Protein AF-0000000084362412 (afdb_homodimer)

Organism: NCBI:txid28181

pLDDT: mean 93.02, std 10.53, range [34.19, 98.88]

Structure (mmCIF, N/CA/C/O backbone):
data_AF-0000000084362412-model_v1
#
loop_
_entity.id
_entity.type
_entity.pdbx_description
1 polymer 'PH domain-containing protein'
#
loop_
_atom_site.group_PDB
_atom_site.id
_atom_site.type_symbol
_atom_site.label_atom_id
_atom_site.label_alt_id
_atom_site.label_comp_id
_atom_site.label_asym_id
_atom_site.label_entity_id
_atom_site.label_seq_id
_atom_site.pdbx_PDB_ins_code
_atom_site.Cartn_x
_atom_site.Cartn_y
_atom_site.Cartn_z
_atom_site.occupancy
_atom_site.B_iso_or_equiv
_atom_site.auth_seq_id
_atom_site.auth_comp_id
_atom_site.auth_asym_id
_atom_site.auth_atom_id
_atom_site.pdbx_PDB_model_num
ATOM 1 N N . MET A 1 1 ? -26.656 26.594 -1.298 1 34.19 1 MET A N 1
ATOM 2 C CA . MET A 1 1 ? -25.406 27.312 -1.582 1 34.19 1 MET A CA 1
ATOM 3 C C . MET A 1 1 ? -24.219 26.609 -0.926 1 34.19 1 MET A C 1
ATOM 5 O O . MET A 1 1 ? -24.312 26.188 0.226 1 34.19 1 MET A O 1
ATOM 9 N N . VAL A 1 2 ? -23.406 25.797 -1.598 1 47.94 2 VAL A N 1
ATOM 10 C CA . VAL A 1 2 ? -22.359 25 -0.969 1 47.94 2 VAL A CA 1
ATOM 11 C C . VAL A 1 2 ? -21.625 25.844 0.07 1 47.94 2 VAL A C 1
ATOM 13 O O . VAL A 1 2 ? -21.156 26.938 -0.234 1 47.94 2 VAL A O 1
ATOM 16 N N . ASP A 1 3 ? -22.016 25.828 1.176 1 51.41 3 ASP A N 1
ATOM 17 C CA . ASP A 1 3 ? -21.453 26.656 2.25 1 51.41 3 ASP A CA 1
ATOM 18 C C . ASP A 1 3 ? -19.938 26.703 2.16 1 51.41 3 ASP A C 1
ATOM 20 O O . ASP A 1 3 ? -19.266 25.672 2.24 1 51.41 3 ASP A O 1
ATOM 24 N N . GLN A 1 4 ? -19.328 27.734 1.325 1 67.88 4 GLN A N 1
ATOM 25 C CA . GLN A 1 4 ? -18 28.109 0.85 1 67.88 4 GLN A CA 1
ATOM 26 C C . GLN A 1 4 ? -17.078 28.484 2.012 1 67.88 4 GLN A C 1
ATOM 28 O O . GLN A 1 4 ? -16.031 29.109 1.809 1 67.88 4 GLN A O 1
ATOM 33 N N . THR A 1 5 ? -17.422 28.281 3.283 1 88.88 5 THR A N 1
ATOM 34 C CA . THR A 1 5 ? -16.531 28.688 4.367 1 88.88 5 THR A CA 1
ATOM 35 C C . THR A 1 5 ? -15.781 27.484 4.918 1 88.88 5 THR A C 1
ATOM 37 O O . THR A 1 5 ? -16.312 26.375 4.961 1 88.88 5 THR A O 1
ATOM 40 N N . LYS A 1 6 ? -14.609 27.766 5.371 1 93.81 6 LYS A N 1
ATOM 41 C CA . LYS A 1 6 ? -13.812 26.734 6.008 1 93.81 6 LYS A CA 1
ATOM 42 C C . LYS A 1 6 ? -14.461 26.25 7.301 1 93.81 6 LYS A C 1
ATOM 44 O O . LYS A 1 6 ? -14.883 27.047 8.125 1 93.81 6 LYS A O 1
ATOM 49 N N . ARG A 1 7 ? -14.547 25 7.453 1 96.25 7 ARG A N 1
ATOM 50 C CA . ARG A 1 7 ? -15.109 24.406 8.656 1 96.25 7 ARG A CA 1
ATOM 51 C C . ARG A 1 7 ? -14.039 24.25 9.734 1 96.25 7 ARG A C 1
ATOM 53 O O . ARG A 1 7 ? -14.344 24.297 10.93 1 96.25 7 ARG A O 1
ATOM 60 N N . ILE A 1 8 ? -12.836 24.078 9.305 1 97.25 8 ILE A N 1
ATOM 61 C CA . ILE A 1 8 ? -11.688 23.984 10.203 1 97.25 8 ILE A CA 1
ATOM 62 C C . ILE A 1 8 ? -10.461 24.609 9.539 1 97.25 8 ILE A C 1
ATOM 64 O O . ILE A 1 8 ? -10.273 24.484 8.32 1 97.25 8 ILE A O 1
ATOM 68 N N . GLN A 1 9 ? -9.625 25.281 10.336 1 97.94 9 GLN A N 1
ATOM 69 C CA . GLN A 1 9 ? -8.438 25.922 9.797 1 97.94 9 GLN A CA 1
ATOM 70 C C . GLN A 1 9 ? -7.207 25.031 9.945 1 97.94 9 GLN A C 1
ATOM 72 O O . GLN A 1 9 ? -6.965 24.484 11.023 1 97.94 9 GLN A O 1
ATOM 77 N N . ALA A 1 10 ? -6.441 24.922 8.859 1 98.56 10 ALA A N 1
ATOM 78 C CA . ALA A 1 10 ? -5.164 24.234 8.938 1 98.56 10 ALA A CA 1
ATOM 79 C C . ALA A 1 10 ? -4.055 25.172 9.414 1 98.56 10 ALA A C 1
ATOM 81 O O . ALA A 1 10 ? -3.971 26.312 8.969 1 98.56 10 ALA A O 1
ATOM 82 N N .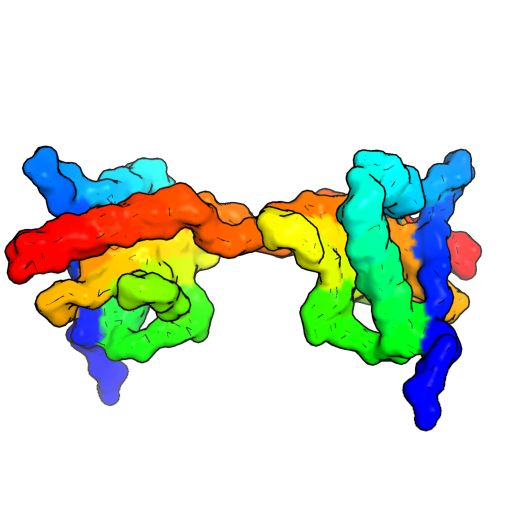 VAL A 1 11 ? -3.234 24.672 10.352 1 98.44 11 VAL A N 1
ATOM 83 C CA . VAL A 1 11 ? -2.062 25.422 10.805 1 98.44 11 VAL A CA 1
ATOM 84 C C . VAL A 1 11 ? -0.847 24.5 10.844 1 98.44 11 VAL A C 1
ATOM 86 O O . VAL A 1 11 ? -0.99 23.281 10.984 1 98.44 11 VAL A O 1
ATOM 89 N N . PHE A 1 12 ? 0.298 25.094 10.625 1 98.69 12 PHE A N 1
ATOM 90 C CA . PHE A 1 12 ? 1.523 24.312 10.68 1 98.69 12 PHE A CA 1
ATOM 91 C C . PHE A 1 12 ? 2.006 24.156 12.117 1 98.69 12 PHE A C 1
ATOM 93 O O . PHE A 1 12 ? 1.987 25.109 12.883 1 98.69 12 PHE A O 1
ATOM 100 N N . PHE A 1 13 ? 2.391 22.969 12.477 1 98.56 13 PHE A N 1
ATOM 101 C CA . PHE A 1 13 ? 3.129 22.766 13.711 1 98.56 13 PHE A CA 1
ATOM 102 C C . PHE A 1 13 ? 4.438 23.547 13.695 1 98.56 13 PHE A C 1
ATOM 104 O O . PHE A 1 13 ? 5.141 23.562 12.688 1 98.56 13 PHE A O 1
ATOM 111 N N . ARG A 1 14 ? 4.703 24.156 14.789 1 97.19 14 ARG A N 1
ATOM 112 C CA . ARG A 1 14 ? 5.961 24.859 14.969 1 97.19 14 ARG A CA 1
ATOM 113 C C . ARG A 1 14 ? 6.746 24.312 16.141 1 97.19 14 ARG A C 1
ATOM 115 O O . ARG A 1 14 ? 6.227 24.234 17.266 1 97.19 14 ARG A O 1
ATOM 122 N N . SER A 1 15 ? 7.988 23.969 15.812 1 95.25 15 SER A N 1
ATOM 123 C CA . SER A 1 15 ? 8.836 23.453 16.875 1 95.25 15 SER A CA 1
ATOM 124 C C . SER A 1 15 ? 9.32 24.578 17.797 1 95.25 15 SER A C 1
ATOM 126 O O . SER A 1 15 ? 9.055 25.766 17.531 1 95.25 15 SER A O 1
ATOM 128 N N . ASP A 1 16 ? 10.094 24.109 18.812 1 91.94 16 ASP A N 1
ATOM 129 C CA . ASP A 1 16 ? 10.625 25.078 19.75 1 91.94 16 ASP A CA 1
ATOM 130 C C . ASP A 1 16 ? 11.656 25.984 19.094 1 91.94 16 ASP A C 1
ATOM 132 O O . ASP A 1 16 ? 11.828 27.141 19.484 1 91.94 16 ASP A O 1
ATOM 136 N N . THR A 1 17 ? 12.32 25.516 18.047 1 94.12 17 THR A N 1
ATOM 137 C CA . THR A 1 17 ? 13.32 26.297 17.328 1 94.12 17 THR A CA 1
ATOM 138 C C . THR A 1 17 ? 12.664 27.172 16.266 1 94.12 17 THR A C 1
ATOM 140 O O . THR A 1 17 ? 13.344 27.938 15.57 1 94.12 17 THR A O 1
ATOM 143 N N . GLY A 1 18 ? 11.367 27.094 16.109 1 95.12 18 GLY A N 1
ATOM 144 C CA . GLY A 1 18 ? 10.633 27.891 15.148 1 95.12 18 GLY A CA 1
ATOM 145 C C . GLY A 1 18 ? 10.438 27.188 13.812 1 95.12 18 GLY A C 1
ATOM 146 O O . GLY A 1 18 ? 9.828 27.75 12.898 1 95.12 18 GLY A O 1
ATOM 147 N N . ALA A 1 19 ? 10.875 25.984 13.734 1 96.44 19 ALA A N 1
ATOM 148 C CA . ALA A 1 19 ? 10.75 25.234 12.484 1 96.44 19 ALA A CA 1
ATOM 149 C C . ALA A 1 19 ? 9.312 24.781 12.258 1 96.44 19 ALA A C 1
ATOM 151 O O . ALA A 1 19 ? 8.594 24.469 13.211 1 96.44 19 ALA A O 1
ATOM 152 N N . GLU A 1 20 ? 8.953 24.766 11.016 1 98.5 20 GLU A N 1
ATOM 153 C CA . GLU A 1 20 ? 7.66 24.234 10.602 1 98.5 20 GLU A CA 1
ATOM 154 C C . GLU A 1 20 ? 7.824 23.078 9.617 1 98.5 20 GLU A C 1
ATOM 156 O O . GLU A 1 20 ? 7.766 23.266 8.406 1 98.5 20 GLU A O 1
ATOM 161 N N . PRO A 1 21 ? 7.902 21.906 10.133 1 98.25 21 PRO A N 1
ATOM 162 C CA . PRO A 1 21 ? 8.367 20.75 9.359 1 98.25 21 PRO A CA 1
ATOM 163 C C . PRO A 1 21 ? 7.516 20.5 8.117 1 98.25 21 PRO A C 1
ATOM 165 O O . PRO A 1 21 ? 8.055 20.234 7.039 1 98.25 21 PRO A O 1
ATOM 168 N N . VAL A 1 22 ? 6.203 20.547 8.25 1 98.81 22 VAL A N 1
ATOM 169 C CA . VAL A 1 22 ? 5.355 20.25 7.105 1 98.81 22 VAL A CA 1
ATOM 170 C C . VAL A 1 22 ? 5.504 21.344 6.051 1 98.81 22 VAL A C 1
ATOM 172 O O . VAL A 1 22 ? 5.57 21.047 4.852 1 98.81 22 VAL A O 1
ATOM 175 N N . ARG A 1 23 ? 5.504 22.578 6.453 1 98.44 23 ARG A N 1
ATOM 176 C CA . ARG A 1 23 ? 5.723 23.672 5.516 1 98.44 23 ARG A CA 1
ATOM 177 C C . ARG A 1 23 ? 7.047 23.516 4.781 1 98.44 23 ARG A C 1
ATOM 179 O O . ARG A 1 23 ? 7.109 23.656 3.559 1 98.44 23 ARG A O 1
ATOM 186 N N . ASP A 1 24 ? 8.062 23.25 5.562 1 98.12 24 ASP A N 1
ATOM 187 C CA . ASP A 1 24 ? 9.391 23.078 4.988 1 98.12 24 ASP A CA 1
ATOM 188 C C . ASP A 1 24 ? 9.422 21.891 4.023 1 98.12 24 ASP A C 1
ATOM 190 O O . ASP A 1 24 ? 10.016 21.969 2.949 1 98.12 24 ASP A O 1
ATOM 194 N N . TRP A 1 25 ? 8.859 20.797 4.402 1 98.19 25 TRP A N 1
ATOM 195 C CA . TRP A 1 25 ? 8.766 19.594 3.568 1 98.19 25 TRP A CA 1
ATOM 196 C C . TRP A 1 25 ? 8.039 19.906 2.264 1 98.19 25 TRP A C 1
ATOM 198 O O . TRP A 1 25 ? 8.492 19.516 1.185 1 98.19 25 TRP A O 1
ATOM 208 N N . LEU A 1 26 ? 6.926 20.672 2.301 1 98.44 26 LEU A N 1
ATOM 209 C CA . LEU A 1 26 ? 6.152 21.031 1.116 1 98.44 26 LEU A CA 1
ATOM 210 C C . LEU A 1 26 ? 7 21.828 0.132 1 98.44 26 LEU A C 1
ATOM 212 O O . LEU A 1 26 ? 6.891 21.641 -1.082 1 98.44 26 LEU A O 1
ATOM 216 N N . LYS A 1 27 ? 7.816 22.609 0.654 1 97.75 27 LYS A N 1
ATOM 217 C CA . LYS A 1 27 ? 8.648 23.484 -0.172 1 97.75 27 LYS A CA 1
ATOM 218 C C . LYS A 1 27 ? 9.672 22.672 -0.959 1 97.75 27 LYS A C 1
ATOM 220 O O . LYS A 1 27 ? 10.242 23.172 -1.936 1 97.75 27 LYS A O 1
ATOM 225 N N . THR A 1 28 ? 10.016 21.516 -0.493 1 97.88 28 THR A N 1
ATOM 226 C CA . THR A 1 28 ? 11.008 20.688 -1.166 1 97.88 28 THR A CA 1
ATOM 227 C C . THR A 1 28 ? 10.375 19.922 -2.324 1 97.88 28 THR A C 1
ATOM 229 O O . THR A 1 28 ? 11.078 19.375 -3.172 1 97.88 28 THR A O 1
ATOM 232 N N . LEU A 1 29 ? 9.133 19.875 -2.385 1 97.5 29 LEU A N 1
ATOM 233 C CA . LEU A 1 29 ? 8.414 19.125 -3.412 1 97.5 29 LEU A CA 1
ATOM 234 C C . LEU A 1 29 ? 8.273 19.953 -4.688 1 97.5 29 LEU A C 1
ATOM 236 O O . LEU A 1 29 ? 8.398 21.172 -4.656 1 97.5 29 LEU A O 1
ATOM 240 N N . ASP A 1 30 ? 8.055 19.281 -5.797 1 97.06 30 ASP A N 1
ATOM 241 C CA . ASP A 1 30 ? 7.781 20.016 -7.027 1 97.06 30 ASP A CA 1
ATOM 242 C C . ASP A 1 30 ? 6.426 20.703 -6.965 1 97.06 30 ASP A C 1
ATOM 244 O O . ASP A 1 30 ? 5.578 20.359 -6.137 1 97.06 30 ASP A O 1
ATOM 248 N N . LYS A 1 31 ? 6.277 21.672 -7.75 1 97.44 31 LYS A N 1
ATOM 249 C CA . LYS A 1 31 ? 5.125 22.562 -7.699 1 97.44 31 LYS A CA 1
ATOM 250 C C . LYS A 1 31 ? 3.818 21.797 -7.852 1 97.44 31 LYS A C 1
ATOM 252 O O . LYS A 1 31 ? 2.828 22.094 -7.184 1 97.44 31 LYS A O 1
ATOM 257 N N . GLN A 1 32 ? 3.824 20.875 -8.719 1 97.75 32 GLN A N 1
ATOM 258 C CA . GLN A 1 32 ? 2.604 20.125 -8.984 1 97.75 32 GLN A CA 1
ATOM 259 C C . GLN A 1 32 ? 2.191 19.297 -7.766 1 97.75 32 GLN A C 1
ATOM 261 O O . GLN A 1 32 ? 1.021 19.297 -7.379 1 97.75 32 GLN A O 1
ATOM 266 N N . ASP A 1 33 ? 3.131 18.594 -7.211 1 97.56 33 ASP A N 1
ATOM 267 C CA . ASP A 1 33 ? 2.852 17.797 -6.02 1 97.56 33 ASP A CA 1
ATOM 268 C C . ASP A 1 33 ? 2.381 18.672 -4.863 1 97.56 33 ASP A C 1
ATOM 270 O O . ASP A 1 33 ? 1.414 18.344 -4.176 1 97.56 33 ASP A O 1
ATOM 274 N N . ARG A 1 34 ? 3.053 19.766 -4.734 1 98.19 34 ARG A N 1
ATOM 275 C CA . ARG A 1 34 ? 2.695 20.703 -3.68 1 98.19 34 ARG A CA 1
ATOM 276 C C . ARG A 1 34 ? 1.268 21.203 -3.859 1 98.19 34 ARG A C 1
ATOM 278 O O . ARG A 1 34 ? 0.51 21.297 -2.891 1 98.19 34 ARG A O 1
ATOM 285 N N . PHE A 1 35 ? 0.962 21.516 -5.039 1 98.12 35 PHE A N 1
ATOM 286 C CA . PHE A 1 35 ? -0.375 22.016 -5.359 1 98.12 35 PHE A CA 1
ATOM 287 C C . PHE A 1 35 ? -1.428 20.953 -5.023 1 98.12 35 PHE A C 1
ATOM 289 O O . PHE A 1 35 ? -2.449 21.266 -4.41 1 98.12 35 PHE A O 1
ATOM 296 N N . ARG A 1 36 ? -1.216 19.734 -5.406 1 98.19 36 ARG A N 1
ATOM 297 C CA . ARG A 1 36 ? -2.176 18.656 -5.164 1 98.19 36 ARG A CA 1
ATOM 298 C C . ARG A 1 36 ? -2.367 18.422 -3.668 1 98.19 36 ARG A C 1
ATOM 300 O O . ARG A 1 36 ? -3.498 18.281 -3.197 1 98.19 36 ARG A O 1
ATOM 307 N N . ILE A 1 37 ? -1.301 18.375 -2.934 1 98.62 37 ILE A N 1
ATOM 308 C CA . ILE A 1 37 ? -1.369 18.188 -1.49 1 98.62 37 ILE A CA 1
ATOM 309 C C . ILE A 1 37 ? -2.125 19.344 -0.845 1 98.62 37 ILE A C 1
ATOM 311 O O . ILE A 1 37 ? -2.996 19.125 0.002 1 98.62 37 ILE A O 1
ATOM 315 N N . GLY A 1 38 ? -1.796 20.594 -1.243 1 98.38 38 GLY A N 1
ATOM 316 C CA . GLY A 1 38 ? -2.514 21.75 -0.746 1 98.38 38 GLY A CA 1
ATOM 317 C C . GLY A 1 38 ? -4.004 21.703 -1.013 1 98.38 38 GLY A C 1
ATOM 318 O O . GLY A 1 38 ? -4.809 22.094 -0.169 1 98.38 38 GLY A O 1
ATOM 319 N N . THR A 1 39 ? -4.328 21.234 -2.184 1 98.31 39 THR A N 1
ATOM 320 C CA . THR A 1 39 ? -5.73 21.109 -2.562 1 98.31 39 THR A CA 1
ATOM 321 C C . THR A 1 39 ? -6.449 20.125 -1.646 1 98.31 39 THR A C 1
ATOM 323 O O . THR A 1 39 ? -7.566 20.391 -1.199 1 98.31 39 THR A O 1
ATOM 326 N N . ASP A 1 40 ? -5.84 19.031 -1.326 1 98.5 40 ASP A N 1
ATOM 327 C CA . ASP A 1 40 ? -6.473 18.016 -0.479 1 98.5 40 ASP A CA 1
ATOM 328 C C . ASP A 1 40 ? -6.582 18.5 0.964 1 98.5 40 ASP A C 1
ATOM 330 O O . ASP A 1 40 ? -7.562 18.219 1.652 1 98.5 40 ASP A O 1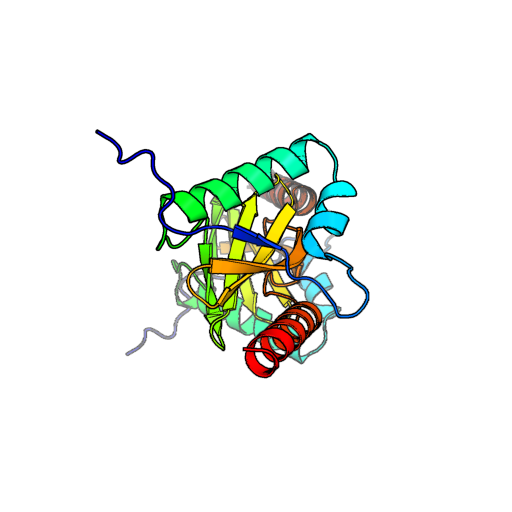
ATOM 334 N N . ILE A 1 41 ? -5.547 19.203 1.44 1 98.56 41 ILE A N 1
ATOM 335 C CA . ILE A 1 41 ? -5.637 19.812 2.762 1 98.56 41 ILE A CA 1
ATOM 336 C C . ILE A 1 41 ? -6.828 20.781 2.807 1 98.56 41 ILE A C 1
ATOM 338 O O . ILE A 1 41 ? -7.613 20.75 3.756 1 98.56 41 ILE A O 1
ATOM 342 N N . LYS A 1 42 ? -6.988 21.562 1.776 1 97.88 42 LYS A N 1
ATOM 343 C CA . LYS A 1 42 ? -8.102 22.5 1.684 1 97.88 42 LYS A CA 1
ATOM 344 C C . LYS A 1 42 ? -9.438 21.766 1.677 1 97.88 42 LYS A C 1
ATOM 346 O O . LYS A 1 42 ? -10.414 22.234 2.281 1 97.88 42 LYS A O 1
ATOM 351 N N . THR A 1 43 ? -9.5 20.719 0.938 1 97.81 43 THR A N 1
ATOM 352 C CA . THR A 1 43 ? -10.711 19.906 0.906 1 97.81 43 THR A CA 1
ATOM 353 C C . THR A 1 43 ? -11.125 19.5 2.318 1 97.81 43 THR A C 1
ATOM 355 O O . THR A 1 43 ? -12.305 19.547 2.658 1 97.81 43 THR A O 1
ATOM 358 N N . VAL A 1 44 ? -10.172 19.141 3.088 1 97.81 44 VAL A N 1
ATOM 359 C CA . VAL A 1 44 ? -10.469 18.75 4.465 1 97.81 44 VAL A CA 1
ATOM 360 C C . VAL A 1 44 ? -10.93 19.969 5.262 1 97.81 44 VAL A C 1
ATOM 362 O O . VAL A 1 44 ? -11.883 19.875 6.039 1 97.81 44 VAL A O 1
ATOM 365 N N . GLU A 1 45 ? -10.242 21.047 5.062 1 97.94 45 GLU A N 1
ATOM 366 C CA . GLU A 1 45 ? -10.633 22.266 5.77 1 97.94 45 GLU A CA 1
ATOM 367 C C . GLU A 1 45 ? -12.102 22.594 5.527 1 97.94 45 GLU A C 1
ATOM 369 O O . GLU A 1 45 ? -12.805 23 6.453 1 97.94 45 GLU A O 1
ATOM 374 N N . TYR A 1 46 ? -12.547 22.406 4.363 1 96.94 46 TYR A N 1
ATOM 375 C CA . TYR A 1 46 ? -13.883 22.844 3.977 1 96.94 46 TYR A CA 1
ATOM 376 C C . TYR A 1 46 ? -14.914 21.766 4.258 1 96.94 46 TYR A C 1
ATOM 378 O O . TYR A 1 46 ? -16.094 22.062 4.488 1 96.94 46 TYR A O 1
ATOM 386 N N . GLY A 1 47 ? -14.477 20.594 4.285 1 95.94 47 GLY A N 1
ATOM 387 C CA . GLY A 1 47 ? -15.414 19.484 4.379 1 95.94 47 GLY A CA 1
ATOM 388 C C . GLY A 1 47 ? -15.367 18.781 5.719 1 95.94 47 GLY A C 1
ATOM 389 O O . GLY A 1 47 ? -16 17.734 5.902 1 95.94 47 GLY A O 1
ATOM 390 N N . TRP A 1 48 ? -14.672 19.359 6.609 1 95.56 48 TRP A N 1
ATOM 391 C CA . TRP A 1 48 ? -14.484 18.703 7.895 1 95.56 48 TRP A CA 1
ATOM 392 C C . TRP A 1 48 ? -15.82 18.5 8.609 1 95.56 48 TRP A C 1
ATOM 394 O O . TRP A 1 48 ? -16.641 19.422 8.656 1 95.56 48 TRP A O 1
ATOM 404 N N . PRO A 1 49 ? -15.961 17.375 9.188 1 94.38 49 PRO A N 1
ATOM 405 C CA . PRO A 1 49 ? -15.188 16.141 9.086 1 94.38 49 PRO A CA 1
ATOM 406 C C . PRO A 1 49 ? -15.477 15.359 7.805 1 94.38 49 PRO A C 1
ATOM 408 O O . PRO A 1 49 ? -16.625 15.328 7.344 1 94.38 49 PRO A O 1
ATOM 411 N N . ILE A 1 50 ? -14.406 14.891 7.203 1 93.31 50 ILE A N 1
ATOM 412 C CA . ILE A 1 50 ? -14.555 14.07 6.008 1 93.31 50 ILE A CA 1
ATOM 413 C C . ILE A 1 50 ? -13.734 12.789 6.156 1 93.31 50 ILE A C 1
ATOM 415 O O . ILE A 1 50 ? -12.805 12.734 6.957 1 93.31 50 ILE A O 1
ATOM 419 N N . GLY A 1 51 ? -14.078 11.695 5.441 1 92.94 51 GLY A N 1
ATOM 420 C CA . GLY A 1 51 ? -13.422 10.398 5.527 1 92.94 51 GLY A CA 1
ATOM 421 C C . GLY A 1 51 ? -12.633 10.047 4.277 1 92.94 51 GLY A C 1
ATOM 422 O O . GLY A 1 51 ? -12.188 10.938 3.549 1 92.94 51 GLY A O 1
ATOM 423 N N . MET A 1 52 ? -12.422 8.656 4.098 1 91.62 52 MET A N 1
ATOM 424 C CA . MET A 1 52 ? -11.719 8.164 2.914 1 91.62 52 MET A CA 1
ATOM 425 C C . MET A 1 52 ? -12.438 8.594 1.638 1 91.62 52 MET A C 1
ATOM 427 O O . MET A 1 52 ? -13.664 8.727 1.621 1 91.62 52 MET A O 1
ATOM 431 N N . PRO A 1 53 ? -11.672 8.898 0.624 1 93.5 53 PRO A N 1
ATOM 432 C CA . PRO A 1 53 ? -10.258 8.594 0.418 1 93.5 53 PRO A CA 1
ATOM 433 C C . PRO A 1 53 ? -9.336 9.727 0.861 1 93.5 53 PRO A C 1
ATOM 435 O O . PRO A 1 53 ? -8.125 9.531 0.984 1 93.5 53 PRO A O 1
ATOM 438 N N . THR A 1 54 ? -9.805 10.906 1.1 1 95.88 54 THR A N 1
ATOM 439 C CA . THR A 1 54 ? -8.984 12.094 1.276 1 95.88 54 THR A CA 1
ATOM 440 C C . THR A 1 54 ? -8.438 12.164 2.701 1 95.88 54 THR A C 1
ATOM 442 O O . THR A 1 54 ? -7.332 12.664 2.922 1 95.88 54 THR A O 1
ATOM 445 N N . CYS A 1 55 ? -9.219 11.672 3.631 1 97.25 55 CYS A N 1
ATOM 446 C CA . CYS A 1 55 ? -8.852 11.789 5.039 1 97.25 55 CYS A CA 1
ATOM 447 C C . CYS A 1 55 ? -9.125 10.492 5.785 1 97.25 55 CYS A C 1
ATOM 449 O O . CYS A 1 55 ? -10.18 9.875 5.598 1 97.25 55 CYS A O 1
ATOM 451 N N . LYS A 1 56 ? -8.203 10.141 6.656 1 96 56 LYS A N 1
ATOM 452 C CA . LYS A 1 56 ? -8.352 8.906 7.414 1 96 56 LYS A CA 1
ATOM 453 C C . LYS A 1 56 ? -8.078 9.141 8.898 1 96 56 LYS A C 1
ATOM 455 O O . LYS A 1 56 ? -7.016 9.633 9.273 1 96 56 LYS A O 1
ATOM 460 N N . PRO A 1 57 ? -9.039 8.781 9.742 1 96.38 57 PRO A N 1
ATOM 461 C CA . PRO A 1 57 ? -8.742 8.781 11.172 1 96.38 57 PRO A CA 1
ATOM 462 C C . PRO A 1 57 ? -7.75 7.691 11.57 1 96.38 57 PRO A C 1
ATOM 464 O O . PRO A 1 57 ? -7.793 6.586 11.031 1 96.38 57 PRO A O 1
ATOM 467 N N . MET A 1 58 ? -6.898 8.047 12.461 1 95.62 58 MET A N 1
ATOM 468 C CA . MET A 1 58 ? -5.891 7.125 12.977 1 95.62 58 MET A CA 1
ATOM 469 C C . MET A 1 58 ? -6.004 6.98 14.492 1 95.62 58 MET A C 1
ATOM 471 O O . MET A 1 58 ? -6.938 7.508 15.102 1 95.62 58 MET A O 1
ATOM 475 N N . LYS A 1 59 ? -5.109 6.234 15.031 1 93.12 59 LYS A N 1
ATOM 476 C CA . LYS A 1 59 ? -5.102 6.047 16.484 1 93.12 59 LYS A CA 1
ATOM 477 C C . LYS A 1 59 ? -4.574 7.289 17.188 1 93.12 59 LYS A C 1
ATOM 479 O O . LYS A 1 59 ? -3.895 8.117 16.578 1 93.12 59 LYS A O 1
ATOM 484 N N . ASN A 1 60 ? -4.992 7.43 18.438 1 95.44 60 ASN A N 1
ATOM 485 C CA . ASN A 1 60 ? -4.457 8.438 19.344 1 95.44 60 ASN A CA 1
ATOM 486 C C . ASN A 1 60 ? -4.801 9.852 18.875 1 95.44 60 ASN A C 1
ATOM 488 O O . ASN A 1 60 ? -3.992 10.773 19.031 1 95.44 60 ASN A O 1
ATOM 492 N N . GLY A 1 61 ? -5.938 10 18.203 1 95.5 61 GLY A N 1
ATOM 493 C CA . GLY A 1 61 ? -6.395 11.328 17.812 1 95.5 61 GLY A CA 1
ATOM 494 C C . GLY A 1 61 ? -5.691 11.867 16.578 1 95.5 61 GLY A C 1
ATOM 495 O O . GLY A 1 61 ? -5.75 13.062 16.312 1 95.5 61 GLY A O 1
ATOM 496 N N . LEU A 1 62 ? -4.957 11.016 15.945 1 97.94 62 LEU A N 1
ATOM 497 C CA . LEU A 1 62 ? -4.277 11.406 14.711 1 97.94 62 LEU A CA 1
ATOM 498 C C . LEU A 1 62 ? -5.172 11.18 13.5 1 97.94 62 LEU A C 1
ATOM 500 O O . LEU A 1 62 ? -6.043 10.305 13.523 1 97.94 62 LEU A O 1
ATOM 504 N N . PHE A 1 63 ? -4.977 11.992 12.523 1 98.25 63 PHE A N 1
ATOM 505 C CA . PHE A 1 63 ? -5.582 11.867 11.203 1 98.25 63 PHE A CA 1
ATOM 506 C C . PHE A 1 63 ? -4.527 11.984 10.109 1 98.25 63 PHE A C 1
ATOM 508 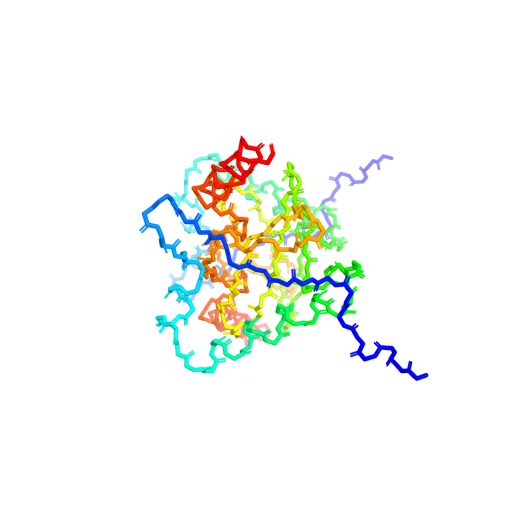O O . PHE A 1 63 ? -3.416 12.453 10.359 1 98.25 63 PHE A O 1
ATOM 515 N N . GLU A 1 64 ? -4.875 11.57 8.953 1 97.94 64 GLU A N 1
ATOM 516 C CA . GLU A 1 64 ? -3.977 11.82 7.832 1 97.94 64 GLU A CA 1
ATOM 517 C C . GLU A 1 64 ? -4.742 12.312 6.605 1 97.94 64 GLU A C 1
ATOM 519 O O . GLU A 1 64 ? -5.855 11.852 6.336 1 97.94 64 GLU A O 1
ATOM 524 N N . VAL A 1 65 ? -4.23 13.258 5.906 1 98.19 65 VAL A N 1
ATOM 525 C CA . VAL A 1 65 ? -4.633 13.602 4.551 1 98.19 65 VAL A CA 1
ATOM 526 C C . VAL A 1 65 ? -3.852 12.758 3.545 1 98.19 65 VAL A C 1
ATOM 528 O O . VAL A 1 65 ? -2.619 12.727 3.578 1 98.19 65 VAL A O 1
ATOM 531 N N . ARG A 1 66 ? -4.543 12.086 2.699 1 96.19 66 ARG A N 1
ATOM 532 C CA . ARG A 1 66 ? -3.941 11.242 1.671 1 96.19 66 ARG A CA 1
ATOM 533 C C . ARG A 1 66 ? -4.098 11.867 0.289 1 96.19 66 ARG A C 1
ATOM 535 O O . ARG A 1 66 ? -5.207 12.227 -0.117 1 96.19 66 ARG A O 1
ATOM 542 N N . THR A 1 67 ? -2.965 12.039 -0.364 1 97 67 THR A N 1
ATOM 543 C CA . THR A 1 67 ? -2.98 12.633 -1.695 1 97 67 THR A CA 1
ATOM 544 C C . THR A 1 67 ? -2.355 11.695 -2.717 1 97 67 THR A C 1
ATOM 546 O O . THR A 1 67 ? -1.191 11.305 -2.584 1 97 67 THR A O 1
ATOM 549 N N . ASN A 1 68 ? -3.156 11.375 -3.686 1 93.62 68 ASN A N 1
ATOM 550 C CA . ASN A 1 68 ? -2.654 10.555 -4.781 1 93.62 68 ASN A CA 1
ATOM 551 C C . ASN A 1 68 ? -1.783 11.359 -5.738 1 93.62 68 ASN A C 1
ATOM 553 O O . ASN A 1 68 ? -2.244 12.336 -6.328 1 93.62 68 ASN A O 1
ATOM 557 N N . LEU A 1 69 ? -0.558 10.906 -5.84 1 94.62 69 LEU A N 1
ATOM 558 C CA . LEU A 1 69 ? 0.41 11.555 -6.719 1 94.62 69 LEU A CA 1
ATOM 559 C C . LEU A 1 69 ? 0.82 10.625 -7.855 1 94.62 69 LEU A C 1
ATOM 561 O O . LEU A 1 69 ? 2.006 10.516 -8.172 1 94.62 69 LEU A O 1
ATOM 565 N N . GLY A 1 70 ? -0.178 9.867 -8.328 1 87.12 70 GLY A N 1
ATOM 566 C CA . GLY A 1 70 ? 0.106 8.875 -9.352 1 87.12 70 GLY A CA 1
ATOM 567 C C . GLY A 1 70 ? 0.56 7.543 -8.773 1 87.12 70 GLY A C 1
ATOM 568 O O . GLY A 1 70 ? -0.238 6.809 -8.188 1 87.12 70 GLY A O 1
ATOM 569 N N . ASN A 1 71 ? 1.956 7.344 -8.844 1 80.56 71 ASN A N 1
ATOM 570 C CA . ASN A 1 71 ? 2.518 6.098 -8.336 1 80.56 71 ASN A CA 1
ATOM 571 C C . ASN A 1 71 ? 2.957 6.234 -6.879 1 80.56 71 ASN A C 1
ATOM 573 O O . ASN A 1 71 ? 3.65 5.359 -6.352 1 80.56 71 ASN A O 1
ATOM 577 N N . ARG A 1 72 ? 2.574 7.434 -6.281 1 89.81 72 ARG A N 1
ATOM 578 C CA . ARG A 1 72 ? 2.902 7.734 -4.891 1 89.81 72 ARG A CA 1
ATOM 579 C C . ARG A 1 72 ? 1.697 8.312 -4.16 1 89.81 72 ARG A C 1
ATOM 581 O O . ARG A 1 72 ? 0.774 8.836 -4.785 1 89.81 72 ARG A O 1
ATOM 588 N N . ILE A 1 73 ? 1.738 8.117 -2.91 1 93.38 73 ILE A N 1
ATOM 589 C CA . ILE A 1 73 ? 0.714 8.719 -2.062 1 93.38 73 ILE A CA 1
ATOM 590 C C . ILE A 1 73 ? 1.373 9.578 -0.988 1 93.38 73 ILE A C 1
ATOM 592 O O . ILE A 1 73 ? 2.201 9.094 -0.215 1 93.38 73 ILE A O 1
ATOM 596 N N . ALA A 1 74 ? 1.106 10.805 -1.042 1 96.94 74 ALA A N 1
ATOM 597 C CA . ALA A 1 74 ? 1.56 11.695 0.025 1 96.94 74 ALA A CA 1
ATOM 598 C C . ALA A 1 74 ? 0.635 11.617 1.236 1 96.94 74 ALA A C 1
ATOM 600 O O . ALA A 1 74 ? -0.589 11.562 1.089 1 96.94 74 ALA A O 1
ATOM 601 N N . ARG A 1 75 ? 1.205 11.594 2.406 1 97.38 75 ARG A N 1
ATOM 602 C CA . ARG A 1 75 ? 0.468 11.609 3.666 1 97.38 75 ARG A CA 1
ATOM 603 C C . ARG A 1 75 ? 0.859 12.812 4.52 1 97.38 75 ARG A C 1
ATOM 605 O O . ARG A 1 75 ? 2.045 13.109 4.672 1 97.38 75 ARG A O 1
ATOM 612 N N . VAL A 1 76 ? -0.068 13.508 4.93 1 98.75 76 VAL A N 1
ATOM 613 C CA . VAL A 1 76 ? 0.152 14.555 5.922 1 98.75 76 VAL A CA 1
ATOM 614 C C . VAL A 1 76 ? -0.602 14.219 7.207 1 98.75 76 VAL A C 1
ATOM 616 O O . VAL A 1 76 ? -1.834 14.273 7.242 1 98.75 76 VAL A O 1
ATOM 619 N N . LEU A 1 77 ? 0.128 13.898 8.258 1 98.69 77 LEU A N 1
ATOM 620 C CA . LEU A 1 77 ? -0.451 13.578 9.555 1 98.69 77 LEU A CA 1
ATOM 621 C C . LEU A 1 77 ? -0.805 14.852 10.32 1 98.69 77 LEU A C 1
ATOM 623 O O . LEU A 1 77 ? -0.021 15.797 10.344 1 98.69 77 LEU A O 1
ATOM 627 N N . PHE A 1 78 ? -2.004 14.859 10.891 1 98.75 78 PHE A N 1
ATOM 628 C CA . PHE A 1 78 ? -2.422 16.031 11.648 1 98.75 78 PHE A CA 1
ATOM 629 C C . PHE A 1 78 ? -3.27 15.633 12.852 1 98.75 78 PHE A C 1
ATOM 631 O O . PHE A 1 78 ? -3.65 14.469 12.984 1 98.75 78 PHE A O 1
ATOM 638 N N . CYS A 1 79 ? -3.549 16.547 13.789 1 98.5 79 CYS A N 1
ATOM 639 C CA . CYS A 1 79 ? -4.48 16.406 14.906 1 98.5 79 CYS A CA 1
ATOM 640 C C . CYS A 1 79 ? -5.344 17.641 15.055 1 98.5 79 CYS A C 1
ATOM 642 O O . CYS A 1 79 ? -5.098 18.656 14.391 1 98.5 79 CYS A O 1
ATOM 644 N N . ILE A 1 80 ? -6.418 17.5 15.766 1 97.38 80 ILE A N 1
ATOM 645 C CA . ILE A 1 80 ? -7.234 18.656 16.109 1 97.38 80 ILE A CA 1
ATOM 646 C C . ILE A 1 80 ? -6.777 19.219 17.453 1 97.38 80 ILE A C 1
ATOM 648 O O . ILE A 1 80 ? -6.699 18.5 18.453 1 97.38 80 ILE A O 1
ATOM 652 N N . ASN A 1 81 ? -6.383 20.422 17.438 1 96.38 81 ASN A N 1
ATOM 653 C CA . ASN A 1 81 ? -5.984 21.141 18.641 1 96.38 81 ASN A CA 1
ATOM 654 C C . ASN A 1 81 ? -6.52 22.562 18.656 1 96.38 81 ASN A C 1
ATOM 656 O O . ASN A 1 81 ? -6.285 23.328 17.719 1 96.38 81 ASN A O 1
ATOM 660 N N . ASP A 1 82 ? -7.246 22.906 19.719 1 94.44 82 ASP A N 1
ATOM 661 C CA . ASP A 1 82 ? -7.809 24.234 19.906 1 94.44 82 ASP A CA 1
ATOM 662 C C . ASP A 1 82 ? -8.625 24.656 18.688 1 94.44 82 ASP A C 1
ATOM 664 O O . ASP A 1 82 ? -8.469 25.766 18.172 1 94.44 82 ASP A O 1
ATOM 668 N N . GLY A 1 83 ? -9.336 23.734 18.156 1 94.75 83 GLY A N 1
ATOM 669 C CA . GLY A 1 83 ? -10.266 24.016 17.062 1 94.75 83 GLY A CA 1
ATOM 670 C C . GLY A 1 83 ? -9.586 24.109 15.711 1 94.75 83 GLY A C 1
ATOM 671 O O . GLY A 1 83 ? -10.219 24.453 14.719 1 94.75 83 GLY A O 1
ATOM 672 N N . CYS A 1 84 ? -8.32 23.797 15.648 1 97.75 84 CYS A N 1
ATOM 673 C CA . CYS A 1 84 ? -7.562 23.844 14.398 1 97.75 84 CYS A CA 1
ATOM 674 C C . CYS A 1 84 ? -7.027 22.469 14.031 1 97.75 84 CYS A C 1
ATOM 676 O O . CYS A 1 84 ? -6.816 21.625 14.906 1 97.75 84 CYS A O 1
ATOM 678 N N . MET A 1 85 ? -6.879 22.234 12.742 1 97.88 85 MET A N 1
ATOM 679 C CA . MET A 1 85 ? -6.137 21.078 12.273 1 97.88 85 MET A CA 1
ATOM 680 C C . MET A 1 85 ? -4.648 21.375 12.172 1 97.88 85 MET A C 1
ATOM 682 O O . MET A 1 85 ? -4.219 22.109 11.289 1 97.88 85 MET A O 1
ATOM 686 N N . VAL A 1 86 ? -3.871 20.844 13.07 1 98.69 86 VAL A N 1
ATOM 687 C CA . VAL A 1 86 ? -2.439 21.109 13.133 1 98.69 86 VAL A CA 1
ATOM 688 C C . VAL A 1 86 ? -1.676 20.062 12.328 1 98.69 86 VAL A C 1
ATOM 690 O O . VAL A 1 86 ? -1.744 18.875 12.633 1 98.69 86 VAL A O 1
ATOM 693 N N . LEU A 1 87 ? -0.94 20.5 11.273 1 98.88 87 LEU A N 1
ATOM 694 C CA . LEU A 1 87 ? -0.163 19.625 10.398 1 98.88 87 LEU A CA 1
ATOM 695 C C . LEU A 1 87 ? 1.166 19.25 11.047 1 98.88 87 LEU A C 1
ATOM 697 O O . LEU A 1 87 ? 2.049 20.109 11.195 1 98.88 87 LEU A O 1
ATOM 701 N N . LEU A 1 88 ? 1.312 17.953 11.352 1 98.69 88 LEU A N 1
ATOM 702 C CA . LEU A 1 88 ? 2.387 17.516 12.234 1 98.69 88 LEU A CA 1
ATOM 703 C C . LEU A 1 88 ? 3.564 16.969 11.43 1 98.69 88 LEU A C 1
ATOM 705 O O . LEU A 1 88 ? 4.723 17.266 11.742 1 98.69 88 LEU A O 1
ATOM 709 N N . HIS A 1 89 ? 3.232 16.203 10.414 1 98.62 89 HIS A N 1
ATOM 710 C CA . HIS A 1 89 ? 4.27 15.461 9.703 1 98.62 89 HIS A CA 1
ATOM 711 C C . HIS A 1 89 ? 3.801 15.055 8.305 1 98.62 89 HIS A C 1
ATOM 713 O O . HIS A 1 89 ? 2.637 14.695 8.117 1 98.62 89 HIS A O 1
ATOM 719 N N . GLY A 1 90 ? 4.66 15.164 7.332 1 98.31 90 GLY A N 1
ATOM 720 C CA . GLY A 1 90 ? 4.352 14.766 5.969 1 98.31 90 GLY A CA 1
ATOM 721 C C . GLY A 1 90 ? 5.406 13.852 5.367 1 98.31 90 GLY A C 1
ATOM 722 O O . GLY A 1 90 ? 6.598 14.023 5.617 1 98.31 90 GLY A O 1
ATOM 723 N N . PHE A 1 91 ? 5.004 12.883 4.602 1 97.19 91 PHE A N 1
ATOM 724 C CA . PHE A 1 91 ? 5.906 11.992 3.875 1 97.19 91 PHE A CA 1
ATOM 725 C C . PHE A 1 91 ? 5.207 11.383 2.666 1 97.19 91 PHE A C 1
ATOM 727 O O . PHE A 1 91 ? 3.992 11.523 2.51 1 97.19 91 PHE A O 1
ATOM 734 N N . ILE A 1 92 ? 5.934 10.828 1.782 1 94.06 92 ILE A N 1
ATOM 735 C CA . ILE A 1 92 ? 5.391 10.18 0.593 1 94.06 92 ILE A CA 1
ATOM 736 C C . ILE A 1 92 ? 5.695 8.68 0.637 1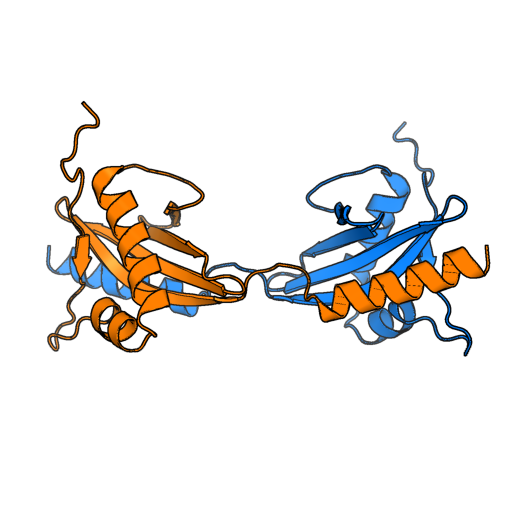 94.06 92 ILE A C 1
ATOM 738 O O . ILE A 1 92 ? 6.816 8.281 0.957 1 94.06 92 ILE A O 1
ATOM 742 N N . LYS A 1 93 ? 4.551 7.918 0.431 1 87.5 93 LYS A N 1
ATOM 743 C CA . LYS A 1 93 ? 4.672 6.469 0.323 1 87.5 93 LYS A CA 1
ATOM 744 C C . LYS A 1 93 ? 4.367 5.992 -1.095 1 87.5 93 LYS A C 1
ATOM 746 O O . LYS A 1 93 ? 3.488 6.543 -1.762 1 87.5 93 LYS A O 1
ATOM 751 N N . LYS A 1 94 ? 5.043 5.02 -1.559 1 78.44 94 LYS A N 1
ATOM 752 C CA . LYS A 1 94 ? 4.719 4.43 -2.855 1 78.44 94 LYS A CA 1
ATOM 753 C C . LYS A 1 94 ? 3.42 3.635 -2.789 1 78.44 94 LYS A C 1
ATOM 755 O O . LYS A 1 94 ? 3.096 3.051 -1.753 1 78.44 94 LYS A O 1
ATOM 760 N N . THR A 1 95 ? 2.607 3.719 -3.844 1 75.81 95 THR A N 1
ATOM 761 C CA . THR A 1 95 ? 1.35 2.982 -3.906 1 75.81 95 THR A CA 1
ATOM 762 C C . THR A 1 95 ? 1.604 1.479 -3.959 1 75.81 95 THR A C 1
ATOM 764 O O . THR A 1 95 ? 2.688 1.042 -4.352 1 75.81 95 THR A O 1
ATOM 767 N N . GLN A 1 96 ? 0.583 0.73 -3.451 1 70.56 96 GLN A N 1
ATOM 768 C CA . GLN A 1 96 ? 0.663 -0.726 -3.414 1 70.56 96 GLN A CA 1
ATOM 769 C C . GLN A 1 96 ? 0.213 -1.335 -4.738 1 70.56 96 GLN A C 1
ATOM 771 O O . GLN A 1 96 ? 0.033 -2.551 -4.84 1 70.56 96 GLN A O 1
ATOM 776 N N . LYS A 1 97 ? 0.016 -0.574 -5.719 1 79.56 97 LYS A N 1
ATOM 777 C CA . LYS A 1 97 ? -0.375 -1.16 -6.996 1 79.56 97 LYS A CA 1
ATOM 778 C C . LYS A 1 97 ? 0.674 -2.152 -7.492 1 79.56 97 LYS A C 1
ATOM 780 O O . LYS A 1 97 ? 1.863 -2.002 -7.203 1 79.56 97 LYS A O 1
ATOM 785 N N . THR A 1 98 ? 0.192 -3.225 -8.125 1 87.5 98 THR A N 1
ATOM 786 C CA . THR A 1 98 ? 1.133 -4.168 -8.719 1 87.5 98 THR A CA 1
ATOM 787 C C . THR A 1 98 ? 2.029 -3.475 -9.734 1 87.5 98 THR A C 1
ATOM 789 O O . THR A 1 98 ? 1.538 -2.797 -10.641 1 87.5 98 THR A O 1
ATOM 792 N N . PRO A 1 99 ? 3.35 -3.584 -9.469 1 87.38 99 PRO A N 1
ATOM 793 C CA . PRO A 1 99 ? 4.262 -2.957 -10.43 1 87.38 99 PRO A CA 1
ATOM 794 C C . PRO A 1 99 ? 4.004 -3.4 -11.867 1 87.38 99 PRO A C 1
ATOM 796 O O . PRO A 1 99 ? 3.764 -4.586 -12.117 1 87.38 99 PRO A O 1
ATOM 799 N N . GLN A 1 100 ? 4.047 -2.4 -12.75 1 89.38 100 GLN A N 1
ATOM 800 C CA . GLN A 1 100 ? 3.754 -2.68 -14.156 1 89.38 100 GLN A CA 1
ATOM 801 C C . GLN A 1 100 ? 4.66 -3.783 -14.695 1 89.38 100 GLN A C 1
ATOM 803 O O . GLN A 1 100 ? 4.219 -4.621 -15.484 1 89.38 100 GLN A O 1
ATOM 808 N N . ALA A 1 101 ? 5.883 -3.758 -14.328 1 93.44 101 ALA A N 1
ATOM 809 C CA . ALA A 1 101 ? 6.824 -4.773 -14.781 1 93.44 101 ALA A CA 1
ATOM 810 C C . ALA A 1 101 ? 6.363 -6.172 -14.383 1 93.44 101 ALA A C 1
ATOM 812 O O . ALA A 1 101 ? 6.492 -7.121 -15.156 1 93.44 101 ALA A O 1
ATOM 813 N N . ASP A 1 102 ? 5.855 -6.348 -13.227 1 95.19 102 ASP A N 1
ATOM 814 C CA . ASP A 1 102 ? 5.348 -7.625 -12.734 1 95.19 102 ASP A CA 1
ATOM 815 C C . ASP A 1 102 ? 4.086 -8.039 -13.492 1 95.19 102 ASP A C 1
ATOM 817 O O . ASP A 1 102 ? 3.926 -9.211 -13.844 1 95.19 102 ASP A O 1
ATOM 821 N N . LEU A 1 103 ? 3.258 -7.102 -13.742 1 95.88 103 LEU A N 1
ATOM 822 C CA . LEU A 1 103 ? 2.053 -7.371 -14.523 1 95.88 103 LEU A CA 1
ATOM 823 C C . LEU A 1 103 ? 2.404 -7.828 -15.93 1 95.88 103 LEU A C 1
ATOM 825 O O . LEU A 1 103 ? 1.832 -8.797 -16.438 1 95.88 103 LEU A O 1
ATOM 829 N N . ASP A 1 104 ? 3.314 -7.086 -16.531 1 96.31 104 ASP A N 1
ATOM 830 C CA . ASP A 1 104 ? 3.74 -7.418 -17.875 1 96.31 104 ASP A CA 1
ATOM 831 C C . ASP A 1 104 ? 4.316 -8.828 -17.938 1 96.31 104 ASP A C 1
ATOM 833 O O . ASP A 1 104 ? 4.039 -9.578 -18.891 1 96.31 104 ASP A O 1
ATOM 837 N N . LEU A 1 105 ? 5.074 -9.148 -16.984 1 96.94 105 LEU A N 1
ATOM 838 C CA . LEU A 1 105 ? 5.676 -10.477 -16.922 1 96.94 105 LEU A CA 1
ATOM 839 C C . LEU A 1 105 ? 4.605 -11.555 -16.797 1 96.94 105 LEU A C 1
ATOM 841 O O . LEU A 1 105 ? 4.668 -12.578 -17.484 1 96.94 105 LEU A O 1
ATOM 845 N N . ALA A 1 106 ? 3.668 -11.375 -15.969 1 98.12 106 ALA A N 1
ATOM 846 C CA . ALA A 1 106 ? 2.57 -12.32 -15.805 1 98.12 106 ALA A CA 1
ATOM 847 C C . ALA A 1 106 ? 1.775 -12.477 -17.094 1 98.12 106 ALA A C 1
ATOM 849 O O . ALA A 1 106 ? 1.418 -13.586 -17.484 1 98.12 106 ALA A O 1
ATOM 850 N N . LEU A 1 107 ? 1.519 -11.406 -17.734 1 97.25 107 LEU A N 1
ATOM 851 C CA . LEU A 1 107 ? 0.751 -11.422 -18.969 1 97.25 107 LEU A CA 1
ATOM 852 C C . LEU A 1 107 ? 1.512 -12.148 -20.062 1 97.25 107 LEU A C 1
ATOM 854 O O . LEU A 1 107 ? 0.915 -12.883 -20.859 1 97.25 107 LEU A O 1
ATOM 858 N N . GLU A 1 108 ? 2.787 -11.859 -20.109 1 97.12 108 GLU A N 1
ATOM 859 C CA . GLU A 1 108 ? 3.627 -12.57 -21.078 1 97.12 108 GLU A CA 1
ATOM 860 C C . GLU A 1 108 ? 3.535 -14.078 -20.875 1 97.12 108 GLU A C 1
ATOM 862 O O . GLU A 1 108 ? 3.385 -14.836 -21.844 1 97.12 108 GLU A O 1
ATOM 867 N N . ARG A 1 109 ? 3.58 -14.555 -19.719 1 97.44 109 ARG A N 1
ATOM 868 C CA . ARG A 1 109 ? 3.523 -15.977 -19.406 1 97.44 109 ARG A CA 1
ATOM 869 C C . ARG A 1 109 ? 2.129 -16.547 -19.656 1 97.44 109 ARG A C 1
ATOM 871 O O . ARG A 1 109 ? 1.984 -17.672 -20.109 1 97.44 109 ARG A O 1
ATOM 878 N N . LYS A 1 110 ? 1.198 -15.789 -19.375 1 96.94 110 LYS A N 1
ATOM 879 C CA . LYS A 1 110 ? -0.172 -16.188 -19.688 1 96.94 110 LYS A CA 1
ATOM 880 C C . LYS A 1 110 ? -0.352 -16.406 -21.188 1 96.94 110 LYS A C 1
ATOM 882 O O . LYS A 1 110 ? -0.972 -17.375 -21.609 1 96.94 110 LYS A O 1
ATOM 887 N N . ARG A 1 111 ? 0.18 -15.477 -21.953 1 95.38 111 ARG A N 1
ATOM 888 C CA . ARG A 1 111 ? 0.083 -15.57 -23.406 1 95.38 111 ARG A CA 1
ATOM 889 C C . ARG A 1 111 ? 0.752 -16.844 -23.922 1 95.38 111 ARG A C 1
ATOM 891 O O . ARG A 1 111 ? 0.266 -17.469 -24.859 1 95.38 111 ARG A O 1
ATOM 898 N N . LYS A 1 112 ? 1.821 -17.109 -23.359 1 94.06 112 LYS A N 1
ATOM 899 C CA . LYS A 1 112 ? 2.537 -18.328 -23.75 1 94.06 112 LYS A CA 1
ATOM 900 C C . LYS A 1 112 ? 1.693 -19.562 -23.5 1 94.06 112 LYS A C 1
ATOM 902 O O . LYS A 1 112 ? 1.769 -20.547 -24.25 1 94.06 112 LYS A O 1
ATOM 907 N N . LEU A 1 113 ? 0.959 -19.625 -22.469 1 92.25 113 LEU A N 1
ATOM 908 C CA . LEU A 1 113 ? 0.058 -20.734 -22.172 1 92.25 113 LEU A CA 1
ATOM 909 C C . LEU A 1 113 ? -1.038 -20.844 -23.234 1 92.25 113 LEU A C 1
ATOM 911 O O . LEU A 1 113 ? -1.384 -21.938 -23.656 1 92.25 113 LEU A O 1
ATOM 915 N N . GLU A 1 114 ? -1.654 -19.703 -23.547 1 85.94 114 GLU A N 1
ATOM 916 C CA . GLU A 1 114 ? -2.793 -19.672 -24.453 1 85.94 114 GLU A CA 1
ATOM 917 C C . GLU A 1 114 ? -2.377 -20.047 -25.875 1 85.94 114 GLU A C 1
ATOM 919 O O . GLU A 1 114 ? -3.195 -20.531 -26.656 1 85.94 114 GLU A O 1
ATOM 924 N N . LYS A 1 115 ? -1.129 -19.734 -26.234 1 81.19 115 LYS A N 1
ATOM 925 C CA . LYS A 1 115 ? -0.636 -20.125 -27.547 1 81.19 115 LYS A CA 1
ATOM 926 C C . LYS A 1 115 ? -0.431 -21.641 -27.625 1 81.19 115 LYS A C 1
ATOM 928 O O . LYS A 1 115 ? -0.507 -22.234 -28.703 1 81.19 115 LYS A O 1
ATOM 933 N N . HIS A 1 116 ? -0.033 -22.203 -26.562 1 68.88 116 HIS A N 1
ATOM 934 C CA . HIS A 1 116 ? 0.213 -23.641 -26.547 1 68.88 116 HIS A CA 1
ATOM 935 C C . HIS A 1 116 ? -1.062 -24.422 -26.234 1 68.88 116 HIS A C 1
ATOM 937 O O . HIS A 1 116 ? -1.078 -25.641 -26.297 1 68.88 116 HIS A O 1
ATOM 943 N N . SER A 1 117 ? -2.172 -23.719 -25.875 1 58.19 117 SER A N 1
ATOM 944 C CA . SER A 1 117 ? -3.42 -24.438 -25.641 1 58.19 117 SER A CA 1
ATOM 945 C C . SER A 1 117 ? -4.242 -24.547 -26.922 1 58.19 117 SER A C 1
ATOM 947 O O . SER A 1 117 ? -4.156 -23.688 -27.797 1 58.19 117 SER A O 1
ATOM 949 N N . MET B 1 1 ? -21.109 -30.562 6.004 1 34.28 1 MET B N 1
ATOM 950 C CA . MET B 1 1 ? -19.719 -31.031 6.008 1 34.28 1 MET B CA 1
ATOM 951 C C . MET B 1 1 ? -18.844 -30.156 5.141 1 34.28 1 MET B C 1
ATOM 953 O O . MET B 1 1 ? -19.25 -29.734 4.055 1 34.28 1 MET B O 1
ATOM 957 N N . VAL B 1 2 ? -18.047 -29.219 5.676 1 48.22 2 VAL B N 1
ATOM 958 C CA . VAL B 1 2 ? -17.297 -2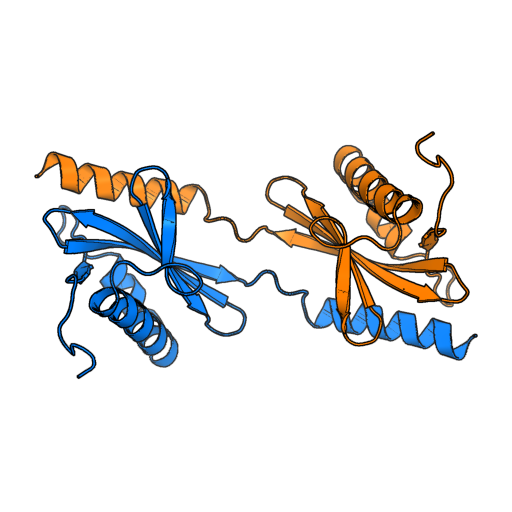8.266 4.855 1 48.22 2 VAL B CA 1
ATOM 959 C C . VAL B 1 2 ? -16.688 -28.984 3.652 1 48.22 2 VAL B C 1
ATOM 961 O O . VAL B 1 2 ? -16.016 -30 3.809 1 48.22 2 VAL B O 1
ATOM 964 N N . ASP B 1 3 ? -17.297 -29 2.641 1 52.34 3 ASP B N 1
ATOM 965 C CA . ASP B 1 3 ? -16.859 -29.719 1.438 1 52.34 3 ASP B CA 1
ATOM 966 C C . ASP B 1 3 ? -15.367 -29.547 1.206 1 52.34 3 ASP B C 1
ATOM 968 O O . ASP B 1 3 ? -14.875 -28.422 1.032 1 52.34 3 ASP B O 1
ATOM 972 N N . GLN B 1 4 ? -14.477 -30.516 1.859 1 68.25 4 GLN B N 1
ATOM 973 C CA . GLN B 1 4 ? -13.031 -30.672 2.027 1 68.25 4 GLN B CA 1
ATOM 974 C C . GLN B 1 4 ? -12.344 -30.906 0.687 1 68.25 4 GLN B C 1
ATOM 976 O O . GLN B 1 4 ? -11.211 -31.391 0.642 1 68.25 4 GLN B O 1
ATOM 981 N N . THR B 1 5 ? -13 -30.766 -0.471 1 88.88 5 THR B N 1
ATOM 982 C CA . THR B 1 5 ? -12.312 -31.031 -1.729 1 88.88 5 THR B CA 1
ATOM 983 C C . THR B 1 5 ? -11.891 -29.734 -2.408 1 88.88 5 THR B C 1
ATOM 985 O O . THR B 1 5 ? -12.594 -28.719 -2.312 1 88.88 5 THR B O 1
ATOM 988 N N . LYS B 1 6 ? -10.812 -29.859 -3.105 1 93.81 6 LYS B N 1
ATOM 989 C CA . LYS B 1 6 ? -10.336 -28.719 -3.881 1 93.81 6 LYS B CA 1
ATOM 990 C C . LYS B 1 6 ? -11.305 -28.359 -5 1 93.81 6 LYS B C 1
ATOM 992 O O . LYS B 1 6 ? -11.766 -29.25 -5.73 1 93.81 6 LYS B O 1
ATOM 997 N N . ARG B 1 7 ? -11.625 -27.141 -5.129 1 96.19 7 ARG B N 1
ATOM 998 C CA . ARG B 1 7 ? -12.516 -26.656 -6.184 1 96.19 7 ARG B CA 1
ATOM 999 C C . ARG B 1 7 ? -11.734 -26.359 -7.461 1 96.19 7 ARG B C 1
ATOM 1001 O O . ARG B 1 7 ? -12.273 -26.484 -8.562 1 96.19 7 ARG B O 1
ATOM 1008 N N . ILE B 1 8 ? -10.516 -26 -7.301 1 97.31 8 ILE B N 1
ATOM 1009 C CA . ILE B 1 8 ? -9.609 -25.75 -8.414 1 97.31 8 ILE B CA 1
ATOM 1010 C C . ILE B 1 8 ? -8.188 -26.156 -8.023 1 97.31 8 ILE B C 1
ATOM 1012 O O . ILE B 1 8 ? -7.777 -25.984 -6.875 1 97.31 8 ILE B O 1
ATOM 1016 N N . GLN B 1 9 ? -7.445 -26.688 -8.984 1 97.94 9 GLN B N 1
ATOM 1017 C CA . GLN B 1 9 ? -6.078 -27.125 -8.711 1 97.94 9 GLN B CA 1
ATOM 1018 C C . GLN B 1 9 ? -5.066 -26.062 -9.102 1 97.94 9 GLN B C 1
ATOM 1020 O O . GLN B 1 9 ? -5.148 -25.484 -10.195 1 97.94 9 GLN B O 1
ATOM 1025 N N . ALA B 1 10 ? -4.109 -25.812 -8.211 1 98.56 10 ALA B N 1
ATOM 1026 C CA . ALA B 1 10 ? -3 -24.922 -8.547 1 98.56 10 ALA B CA 1
ATOM 1027 C C . ALA B 1 10 ? -1.88 -25.688 -9.25 1 98.56 10 ALA B C 1
ATOM 1029 O O . ALA B 1 10 ? -1.523 -26.797 -8.852 1 98.56 10 ALA B O 1
ATOM 1030 N N . VAL B 1 11 ? -1.367 -25.078 -10.328 1 98.44 11 VAL B N 1
ATOM 1031 C CA . VAL B 1 11 ? -0.208 -25.641 -11.023 1 98.44 11 VAL B CA 1
ATOM 1032 C C . VAL B 1 11 ? 0.809 -24.531 -11.297 1 98.44 11 VAL B C 1
ATOM 1034 O O . VAL B 1 11 ? 0.449 -23.344 -11.375 1 98.44 11 VAL B O 1
ATOM 1037 N N . PHE B 1 12 ? 2.049 -24.938 -11.344 1 98.69 12 PHE B N 1
ATOM 1038 C CA . PHE B 1 12 ? 3.096 -23.969 -11.641 1 98.69 12 PHE B CA 1
ATOM 1039 C C . PHE B 1 12 ? 3.238 -23.766 -13.141 1 98.69 12 PHE B C 1
ATOM 1041 O O . PHE B 1 12 ? 3.215 -24.734 -13.906 1 98.69 12 PHE B O 1
ATOM 1048 N N . PHE B 1 13 ? 3.355 -22.531 -13.562 1 98.56 13 PHE B N 1
ATOM 1049 C CA . PHE B 1 13 ? 3.779 -22.234 -14.922 1 98.56 13 PHE B CA 1
ATOM 1050 C C . PHE B 1 13 ? 5.172 -22.797 -15.195 1 98.56 13 PHE B C 1
ATOM 1052 O O . PHE B 1 13 ? 6.062 -22.688 -14.344 1 98.56 13 PHE B O 1
ATOM 1059 N N . ARG B 1 14 ? 5.293 -23.359 -16.328 1 97.25 14 ARG B N 1
ATOM 1060 C CA . ARG B 1 14 ? 6.586 -23.875 -16.766 1 97.25 14 ARG B CA 1
ATOM 1061 C C . ARG B 1 14 ? 7.008 -23.219 -18.078 1 97.25 14 ARG B C 1
ATOM 1063 O O . ARG B 1 14 ? 6.266 -23.25 -19.062 1 97.25 14 ARG B O 1
ATOM 1070 N N . SER B 1 15 ? 8.219 -22.672 -18 1 95.25 15 SER B N 1
ATOM 1071 C CA . SER B 1 15 ? 8.734 -22.062 -19.219 1 95.25 15 SER B CA 1
ATOM 1072 C C . SER B 1 15 ? 9.195 -23.109 -20.219 1 95.25 15 SER B C 1
ATOM 1074 O O . SER B 1 15 ? 9.18 -24.312 -19.922 1 95.25 15 SER B O 1
ATOM 1076 N N . ASP B 1 16 ? 9.656 -22.547 -21.375 1 91.94 16 ASP B N 1
ATOM 1077 C CA . ASP B 1 16 ? 10.133 -23.43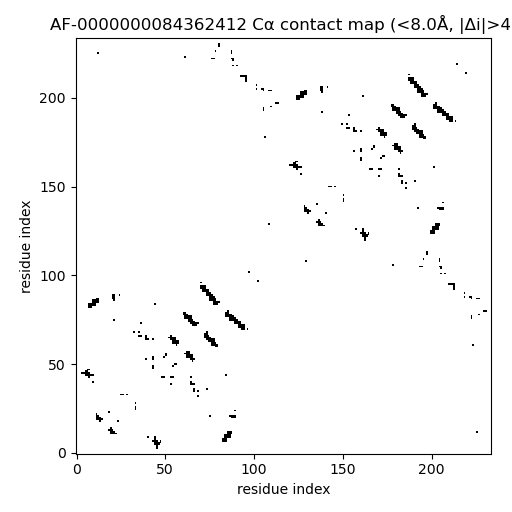8 -22.422 1 91.94 16 ASP B CA 1
ATOM 1078 C C . ASP B 1 16 ? 11.414 -24.156 -21.984 1 91.94 16 ASP B C 1
ATOM 1080 O O . ASP B 1 16 ? 11.688 -25.266 -22.438 1 91.94 16 ASP B O 1
ATOM 1084 N N . THR B 1 17 ? 12.203 -23.578 -21.109 1 94.19 17 THR B N 1
ATOM 1085 C CA . THR B 1 17 ? 13.445 -24.156 -20.609 1 94.19 17 THR B CA 1
ATOM 1086 C C . THR B 1 17 ? 13.164 -25.109 -19.453 1 94.19 17 THR B C 1
ATOM 1088 O O . THR B 1 17 ? 14.086 -25.75 -18.938 1 94.19 17 THR B O 1
ATOM 1091 N N . GLY B 1 18 ? 11.922 -25.234 -19.047 1 95.12 18 GLY B N 1
ATOM 1092 C CA . GLY B 1 18 ? 11.539 -26.125 -17.969 1 95.12 18 GLY B CA 1
ATOM 1093 C C . GLY B 1 18 ? 11.516 -25.453 -16.609 1 95.12 18 GLY B C 1
ATOM 1094 O O . GLY B 1 18 ? 11.195 -26.078 -15.594 1 95.12 18 GLY B O 1
ATOM 1095 N N . ALA B 1 19 ? 11.766 -24.172 -16.594 1 96.5 19 ALA B N 1
ATOM 1096 C CA . ALA B 1 19 ? 11.781 -23.438 -15.336 1 96.5 19 ALA B CA 1
ATOM 1097 C C . ALA B 1 19 ? 10.359 -23.219 -14.812 1 96.5 19 ALA B C 1
ATOM 1099 O O . ALA B 1 19 ? 9.43 -23.031 -15.594 1 96.5 19 ALA B O 1
ATOM 1100 N N . GLU B 1 20 ? 10.281 -23.219 -13.516 1 98.5 20 GLU B N 1
ATOM 1101 C CA . GLU B 1 20 ? 9.031 -22.906 -12.836 1 98.5 20 GLU B CA 1
ATOM 1102 C C . GLU B 1 20 ? 9.203 -21.719 -11.891 1 98.5 20 GLU B C 1
ATOM 1104 O O . GLU B 1 20 ? 9.43 -21.891 -10.695 1 98.5 20 GLU B O 1
ATOM 1109 N N . PRO B 1 21 ? 8.984 -20.547 -12.406 1 98.25 21 PRO B N 1
ATOM 1110 C CA . PRO B 1 21 ? 9.406 -19.328 -11.727 1 98.25 21 PRO B CA 1
ATOM 1111 C C . PRO B 1 21 ? 8.805 -19.188 -10.336 1 98.25 21 PRO B C 1
ATOM 1113 O O . PRO B 1 21 ? 9.5 -18.812 -9.383 1 98.25 21 PRO B O 1
ATOM 1116 N N . VAL B 1 22 ? 7.52 -19.453 -10.195 1 98.81 22 VAL B N 1
ATOM 1117 C CA . VAL B 1 22 ? 6.891 -19.266 -8.891 1 98.81 22 VAL B CA 1
ATOM 1118 C C . VAL B 1 22 ? 7.43 -20.312 -7.906 1 98.81 22 VAL B C 1
ATOM 1120 O O . VAL B 1 22 ? 7.695 -19.984 -6.742 1 98.81 22 VAL B O 1
ATOM 1123 N N . ARG B 1 23 ? 7.543 -21.531 -8.312 1 98.44 23 ARG B N 1
ATOM 1124 C CA . ARG B 1 23 ? 8.125 -22.562 -7.457 1 98.44 23 ARG B CA 1
ATOM 1125 C C . ARG B 1 23 ? 9.531 -22.172 -7.012 1 98.44 23 ARG B C 1
ATOM 1127 O O . ARG B 1 23 ? 9.867 -22.297 -5.828 1 98.44 23 ARG B O 1
ATOM 1134 N N . ASP B 1 24 ? 10.312 -21.781 -7.977 1 98.12 24 ASP B N 1
ATOM 1135 C CA . ASP B 1 24 ? 11.688 -21.375 -7.691 1 98.12 24 ASP B CA 1
ATOM 1136 C C . ASP B 1 24 ? 11.727 -20.188 -6.738 1 98.12 24 ASP B C 1
ATOM 1138 O O . ASP B 1 24 ? 12.531 -20.156 -5.809 1 98.12 24 ASP B O 1
ATOM 1142 N N . TRP B 1 25 ? 10.93 -19.203 -6.977 1 98.25 25 TRP B N 1
ATOM 1143 C CA . TRP B 1 25 ? 10.812 -18.016 -6.121 1 98.25 25 TRP B CA 1
ATOM 1144 C C . TRP B 1 25 ? 10.43 -18.422 -4.699 1 98.25 25 TRP B C 1
ATOM 1146 O O . TRP B 1 25 ? 11.031 -17.938 -3.732 1 98.25 25 TRP B O 1
ATOM 1156 N N . LEU B 1 26 ? 9.477 -19.359 -4.516 1 98.44 26 LEU B N 1
ATOM 1157 C CA . LEU B 1 26 ? 9.039 -19.812 -3.201 1 98.44 26 LEU B CA 1
ATOM 1158 C C . LEU B 1 26 ? 10.188 -20.438 -2.428 1 98.44 26 LEU B C 1
ATOM 1160 O O . LEU B 1 26 ? 10.305 -20.25 -1.215 1 98.44 26 LEU B O 1
ATOM 1164 N N . LYS B 1 27 ? 10.984 -21.094 -3.121 1 97.75 27 LYS B N 1
ATOM 1165 C CA . LYS B 1 27 ? 12.102 -21.797 -2.5 1 97.75 27 LYS B CA 1
ATOM 1166 C C . LYS B 1 27 ? 13.125 -20.828 -1.933 1 97.75 27 LYS B C 1
ATOM 1168 O O . LYS B 1 27 ? 13.953 -21.203 -1.104 1 97.75 27 LYS B O 1
ATOM 1173 N N . THR B 1 28 ? 13.18 -19.641 -2.441 1 97.88 28 THR B N 1
ATOM 1174 C CA . THR B 1 28 ? 14.141 -18.641 -1.974 1 97.88 28 THR B CA 1
ATOM 1175 C C . THR B 1 28 ? 13.648 -17.969 -0.696 1 97.88 28 THR B C 1
ATOM 1177 O O . THR B 1 28 ? 14.422 -17.312 -0.003 1 97.88 28 THR B O 1
ATOM 1180 N N . LEU B 1 29 ? 12.453 -18.125 -0.379 1 97.56 29 LEU B N 1
ATOM 1181 C CA . LEU B 1 29 ? 11.859 -17.469 0.785 1 97.56 29 LEU B CA 1
ATOM 1182 C C . LEU B 1 29 ? 12.117 -18.281 2.049 1 97.56 29 LEU B C 1
ATOM 1184 O O . LEU B 1 29 ? 12.43 -19.484 1.974 1 97.56 29 LEU B O 1
ATOM 1188 N N . ASP B 1 30 ? 12.016 -17.641 3.188 1 97.06 30 ASP B N 1
ATOM 1189 C CA . ASP B 1 30 ? 12.133 -18.375 4.441 1 97.06 30 ASP B CA 1
ATOM 1190 C C . ASP B 1 30 ? 10.922 -19.281 4.648 1 97.06 30 ASP B C 1
ATOM 1192 O O . ASP B 1 30 ? 9.883 -19.094 4.02 1 97.06 30 ASP B O 1
ATOM 1196 N N . LYS B 1 31 ? 11.102 -20.266 5.426 1 97.5 31 LYS B N 1
ATOM 1197 C CA . LYS B 1 31 ? 10.125 -21.328 5.605 1 97.5 31 LYS B CA 1
ATOM 1198 C C . LYS B 1 31 ? 8.773 -20.766 6.043 1 97.5 31 LYS B C 1
ATOM 1200 O O . LYS B 1 31 ? 7.723 -21.234 5.594 1 97.5 31 LYS B O 1
ATOM 1205 N N . GLN B 1 32 ? 8.812 -19.844 6.902 1 97.81 32 GLN B N 1
ATOM 1206 C CA . GLN B 1 32 ? 7.57 -19.28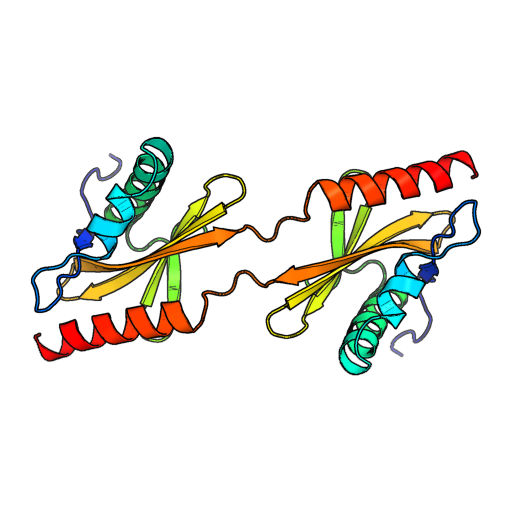1 7.43 1 97.81 32 GLN B CA 1
ATOM 1207 C C . GLN B 1 32 ? 6.789 -18.547 6.336 1 97.81 32 GLN B C 1
ATOM 1209 O O . GLN B 1 32 ? 5.578 -18.75 6.203 1 97.81 32 GLN B O 1
ATOM 1214 N N . ASP B 1 33 ? 7.465 -17.719 5.609 1 97.62 33 ASP B N 1
ATOM 1215 C CA . ASP B 1 33 ? 6.82 -17 4.512 1 97.62 33 ASP B CA 1
ATOM 1216 C C . ASP B 1 33 ? 6.27 -17.969 3.469 1 97.62 33 ASP B C 1
ATOM 1218 O O . ASP B 1 33 ? 5.141 -17.812 3 1 97.62 33 ASP B O 1
ATOM 1222 N N . ARG B 1 34 ? 7.07 -18.938 3.184 1 98.19 34 ARG B N 1
ATOM 1223 C CA . ARG B 1 34 ? 6.656 -19.953 2.215 1 98.19 34 ARG B CA 1
ATOM 1224 C C . ARG B 1 34 ? 5.398 -20.672 2.68 1 98.19 34 ARG B C 1
ATOM 1226 O O . ARG B 1 34 ? 4.48 -20.906 1.89 1 98.19 34 ARG B O 1
ATOM 1233 N N . PHE B 1 35 ? 5.395 -21 3.895 1 98.12 35 PHE B N 1
ATOM 1234 C CA . PHE B 1 35 ? 4.25 -21.688 4.477 1 98.12 35 PHE B CA 1
ATOM 1235 C C . PHE B 1 35 ? 2.994 -20.828 4.387 1 98.12 35 PHE B C 1
ATOM 1237 O O . PHE B 1 35 ? 1.931 -21.312 3.994 1 98.12 35 PHE B O 1
ATOM 1244 N N . ARG B 1 36 ? 3.068 -19.578 4.746 1 98.19 36 ARG B N 1
ATOM 1245 C CA . ARG B 1 36 ? 1.921 -18.672 4.723 1 98.19 36 ARG B CA 1
ATOM 1246 C C . ARG B 1 36 ? 1.387 -18.5 3.303 1 98.19 36 ARG B C 1
ATOM 1248 O O . ARG B 1 36 ? 0.175 -18.547 3.08 1 98.19 36 ARG B O 1
ATOM 1255 N N . ILE B 1 37 ? 2.262 -18.312 2.352 1 98.62 37 ILE B N 1
ATOM 1256 C CA . ILE B 1 37 ? 1.863 -18.156 0.956 1 98.62 37 ILE B CA 1
ATOM 1257 C C . ILE B 1 37 ? 1.186 -19.422 0.466 1 98.62 37 ILE B C 1
ATOM 1259 O O . ILE B 1 37 ? 0.134 -19.375 -0.177 1 98.62 37 ILE B O 1
ATOM 1263 N N . GLY B 1 38 ? 1.798 -20.594 0.772 1 98.38 38 GLY B N 1
ATOM 1264 C CA . GLY B 1 38 ? 1.19 -21.875 0.418 1 98.38 38 GLY B CA 1
ATOM 1265 C C . GLY B 1 38 ? -0.203 -22.047 0.991 1 98.38 38 GLY B C 1
ATOM 1266 O O . GLY B 1 38 ? -1.09 -22.578 0.328 1 98.38 38 GLY B O 1
ATOM 1267 N N . THR B 1 39 ? -0.345 -21.625 2.207 1 98.31 39 THR B N 1
ATOM 1268 C CA . THR B 1 39 ? -1.64 -21.719 2.871 1 98.31 39 THR B CA 1
ATOM 1269 C C . THR B 1 39 ? -2.682 -20.875 2.141 1 98.31 39 THR B C 1
ATOM 1271 O O . THR B 1 39 ? -3.812 -21.328 1.933 1 98.31 39 THR B O 1
ATOM 1274 N N . ASP B 1 40 ? -2.338 -19.703 1.721 1 98.5 40 ASP B N 1
ATOM 1275 C CA . ASP B 1 40 ? -3.287 -18.828 1.042 1 98.5 40 ASP B CA 1
ATOM 1276 C C . ASP B 1 40 ? -3.613 -19.344 -0.356 1 98.5 40 ASP B C 1
ATOM 1278 O O . ASP B 1 40 ? -4.75 -19.219 -0.819 1 98.5 40 ASP B O 1
ATOM 1282 N N . ILE B 1 41 ? -2.604 -19.875 -1.057 1 98.56 41 ILE B N 1
ATOM 1283 C CA . ILE B 1 41 ? -2.869 -20.516 -2.34 1 98.56 41 ILE B CA 1
ATOM 1284 C C . ILE B 1 41 ? -3.873 -21.656 -2.15 1 98.56 41 ILE B C 1
ATOM 1286 O O . ILE B 1 41 ? -4.832 -21.781 -2.914 1 98.56 41 ILE B O 1
ATOM 1290 N N . LYS B 1 42 ? -3.691 -22.438 -1.118 1 97.88 42 LYS B N 1
ATOM 1291 C CA . LYS B 1 42 ? -4.598 -23.547 -0.81 1 97.88 42 LYS B CA 1
ATOM 1292 C C . LYS B 1 42 ? -6.004 -23.031 -0.512 1 97.88 42 LYS B C 1
ATOM 1294 O O . LYS B 1 42 ? -6.992 -23.656 -0.908 1 97.88 42 LYS B O 1
ATOM 1299 N N . THR B 1 43 ? -6.078 -22 0.241 1 97.81 43 THR B N 1
ATOM 1300 C CA . THR B 1 43 ? -7.367 -21.391 0.535 1 97.81 43 THR B CA 1
ATOM 1301 C C . THR B 1 43 ? -8.125 -21.078 -0.754 1 97.81 43 THR B C 1
ATOM 1303 O O . THR B 1 43 ? -9.336 -21.312 -0.84 1 97.81 43 THR B O 1
ATOM 1306 N N . VAL B 1 44 ? -7.434 -20.578 -1.708 1 97.81 44 VAL B N 1
ATOM 1307 C CA . VAL B 1 44 ? -8.062 -20.266 -2.988 1 97.81 44 VAL B CA 1
ATOM 1308 C C . VAL B 1 44 ? -8.477 -21.562 -3.688 1 97.81 44 VAL B C 1
ATOM 1310 O O . VAL B 1 44 ? -9.57 -21.641 -4.25 1 97.81 44 VAL B O 1
ATOM 1313 N N . GLU B 1 45 ? -7.594 -22.516 -3.641 1 98 45 GLU B N 1
ATOM 1314 C CA . GLU B 1 45 ? -7.918 -23.781 -4.27 1 98 45 GLU B CA 1
ATOM 1315 C C . GLU B 1 45 ? -9.234 -24.344 -3.732 1 98 45 GLU B C 1
ATOM 1317 O O . GLU B 1 45 ? -10.047 -24.875 -4.492 1 98 45 GLU B O 1
ATOM 1322 N N . TYR B 1 46 ? -9.453 -24.203 -2.494 1 96.94 46 TYR B N 1
ATOM 1323 C CA . TYR B 1 46 ? -10.594 -24.844 -1.843 1 96.94 46 TYR B CA 1
ATOM 1324 C C . TYR B 1 46 ? -11.82 -23.953 -1.879 1 96.94 46 TYR B C 1
ATOM 1326 O O . TYR B 1 46 ? -12.953 -24.422 -1.854 1 96.94 46 TYR B O 1
ATOM 1334 N N . GLY B 1 47 ? -11.594 -22.734 -1.997 1 95.94 47 GLY B N 1
ATOM 1335 C CA . GLY B 1 47 ? -12.695 -21.797 -1.876 1 95.94 47 GLY B CA 1
ATOM 1336 C C . GLY B 1 47 ? -13.039 -21.109 -3.186 1 95.94 47 GLY B C 1
ATOM 1337 O O . GLY B 1 47 ? -13.867 -20.188 -3.213 1 95.94 47 GLY B O 1
ATOM 1338 N N . TRP B 1 48 ? -12.477 -21.594 -4.195 1 95.56 48 TRP B N 1
ATOM 1339 C CA . TRP B 1 48 ? -12.664 -20.938 -5.484 1 95.56 48 TRP B CA 1
ATOM 1340 C C . TRP B 1 48 ? -14.133 -20.984 -5.902 1 95.56 48 TRP B C 1
ATOM 1342 O O . TRP B 1 48 ? -14.781 -22.016 -5.793 1 95.56 48 TRP B O 1
ATOM 1352 N N . PRO B 1 49 ? -14.562 -19.875 -6.426 1 94.5 49 PRO B N 1
ATOM 1353 C CA . PRO B 1 49 ? -13.992 -18.531 -6.473 1 94.5 49 PRO B CA 1
ATOM 1354 C C . PRO B 1 49 ? -14.125 -17.797 -5.141 1 94.5 49 PRO B C 1
ATOM 1356 O O . PRO B 1 49 ? -15.133 -17.938 -4.449 1 94.5 49 PRO B O 1
ATOM 1359 N N . ILE B 1 50 ? -13.031 -17.141 -4.781 1 93.19 50 ILE B N 1
ATOM 1360 C CA . ILE B 1 50 ? -13.055 -16.344 -3.562 1 93.19 50 ILE B CA 1
ATOM 1361 C C . ILE B 1 50 ? -12.508 -14.945 -3.854 1 93.19 50 ILE B C 1
ATOM 1363 O O . ILE B 1 50 ? -11.766 -14.75 -4.824 1 93.19 50 ILE B O 1
ATOM 1367 N N . GLY B 1 51 ? -12.867 -13.906 -3.072 1 92.94 51 GLY B N 1
ATOM 1368 C CA . GLY B 1 51 ? -12.461 -12.523 -3.27 1 92.94 51 GLY B CA 1
ATOM 1369 C C . GLY B 1 51 ? -11.5 -12.023 -2.207 1 92.94 51 GLY B C 1
ATOM 1370 O O . GLY B 1 51 ? -10.773 -12.812 -1.606 1 92.94 51 GLY B O 1
ATOM 1371 N N . MET B 1 52 ? -11.5 -10.609 -2.041 1 91.69 52 MET B N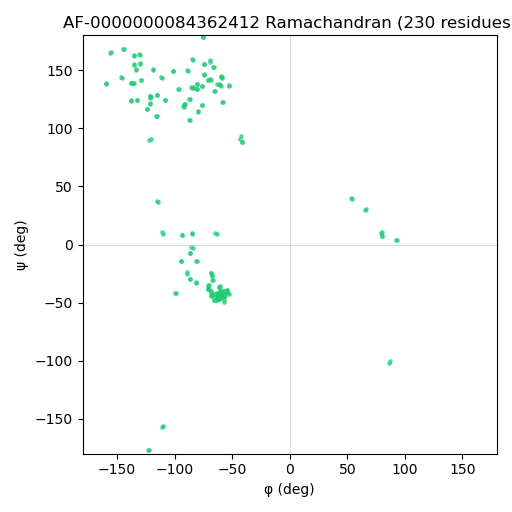 1
ATOM 1372 C CA . MET B 1 52 ? -10.656 -9.992 -1.025 1 91.69 52 MET B CA 1
ATOM 1373 C C . MET B 1 52 ? -11.008 -10.508 0.365 1 91.69 52 MET B C 1
ATOM 1375 O O . MET B 1 52 ? -12.164 -10.836 0.636 1 91.69 52 MET B O 1
ATOM 1379 N N . PRO B 1 53 ? -10.008 -10.656 1.176 1 93.44 53 PRO B N 1
ATOM 1380 C CA . PRO B 1 53 ? -8.648 -10.125 1.08 1 93.44 53 PRO B CA 1
ATOM 1381 C C . PRO B 1 53 ? -7.672 -11.109 0.438 1 93.44 53 PRO B C 1
ATOM 1383 O O . PRO B 1 53 ? -6.562 -10.727 0.064 1 93.44 53 PRO B O 1
ATOM 1386 N N . THR B 1 54 ? -7.98 -12.359 0.288 1 95.94 54 THR B N 1
ATOM 1387 C CA . THR B 1 54 ? -7.031 -13.406 -0.073 1 95.94 54 THR B CA 1
ATOM 1388 C C . THR B 1 54 ? -6.789 -13.422 -1.579 1 95.94 54 THR B C 1
ATOM 1390 O O . THR B 1 54 ? -5.688 -13.742 -2.033 1 95.94 54 THR B O 1
ATOM 1393 N N . CYS B 1 55 ? -7.82 -13.07 -2.32 1 97.25 55 CYS B N 1
ATOM 1394 C CA . CYS B 1 55 ? -7.734 -13.156 -3.775 1 97.25 55 CYS B CA 1
ATOM 1395 C C . CYS B 1 55 ? -8.367 -11.93 -4.43 1 97.25 55 CYS B C 1
ATOM 1397 O O . CYS B 1 55 ? -9.445 -11.5 -4.031 1 97.25 55 CYS B O 1
ATOM 1399 N N . LYS B 1 56 ? -7.711 -11.453 -5.469 1 96.06 56 LYS B N 1
ATOM 1400 C CA . LYS B 1 56 ? -8.203 -10.273 -6.164 1 96.06 56 LYS B CA 1
ATOM 1401 C C . LYS B 1 56 ? -8.219 -10.484 -7.676 1 96.06 56 LYS B C 1
ATOM 1403 O O . LYS B 1 56 ? -7.188 -10.82 -8.266 1 96.06 56 LYS B O 1
ATOM 1408 N N . PRO B 1 57 ? -9.391 -10.297 -8.297 1 96.44 57 PRO B N 1
ATOM 1409 C CA . PRO B 1 57 ? -9.391 -10.289 -9.766 1 96.44 57 PRO B CA 1
ATOM 1410 C C . PRO B 1 57 ? -8.695 -9.062 -10.344 1 96.44 57 PRO B C 1
ATOM 1412 O O . PRO B 1 57 ? -8.805 -7.965 -9.789 1 96.44 57 PRO B O 1
ATOM 1415 N N . MET B 1 58 ? -8.008 -9.289 -11.406 1 95.75 58 MET B N 1
ATOM 1416 C CA . MET B 1 58 ? -7.293 -8.227 -12.102 1 95.75 58 MET B CA 1
ATOM 1417 C C . MET B 1 58 ? -7.734 -8.141 -13.562 1 95.75 58 MET B C 1
ATOM 1419 O O . MET B 1 58 ? -8.672 -8.828 -13.969 1 95.75 58 MET B O 1
ATOM 1423 N N . LYS B 1 59 ? -7.105 -7.273 -14.258 1 93.25 59 LYS B N 1
ATOM 1424 C CA . LYS B 1 59 ? -7.43 -7.113 -15.672 1 93.25 59 LYS B CA 1
ATOM 1425 C C . LYS B 1 59 ? -6.867 -8.273 -16.5 1 93.25 59 LYS B C 1
ATOM 1427 O O . LYS B 1 59 ? -5.949 -8.969 -16.062 1 93.25 59 LYS B O 1
ATOM 1432 N N . ASN B 1 60 ? -7.496 -8.508 -17.641 1 95.56 60 ASN B N 1
ATOM 1433 C CA . ASN B 1 60 ? -7.008 -9.438 -18.641 1 95.56 60 ASN B CA 1
ATOM 1434 C C . ASN B 1 60 ? -7.012 -10.875 -18.141 1 95.56 60 ASN B C 1
ATOM 1436 O O . ASN B 1 60 ? -6.113 -11.656 -18.453 1 95.56 60 ASN B O 1
ATOM 1440 N N . GLY B 1 61 ? -7.945 -11.18 -17.234 1 95.56 61 GLY B N 1
ATOM 1441 C CA . GLY B 1 61 ? -8.094 -12.555 -16.781 1 95.56 61 GLY B CA 1
ATOM 1442 C C . GLY B 1 61 ? -7.074 -12.953 -15.727 1 95.56 61 GLY B C 1
ATOM 1443 O O . GLY B 1 61 ? -6.871 -14.141 -15.469 1 95.56 61 GLY B O 1
ATOM 1444 N N . LEU B 1 62 ? -6.375 -11.984 -15.234 1 97.94 62 LEU B N 1
ATOM 1445 C CA . LEU B 1 62 ? -5.402 -12.242 -14.18 1 97.94 62 LEU B CA 1
ATOM 1446 C C . LEU B 1 62 ? -6.051 -12.133 -12.805 1 97.94 62 LEU B C 1
ATOM 1448 O O . LEU B 1 62 ? -7.039 -11.414 -12.633 1 97.94 62 LEU B O 1
ATOM 1452 N N . PHE B 1 63 ? -5.52 -12.883 -11.898 1 98.25 63 PHE B N 1
ATOM 1453 C CA . PHE B 1 63 ? -5.852 -12.828 -10.484 1 98.25 63 PHE B CA 1
ATOM 1454 C C . PHE B 1 63 ? -4.586 -12.758 -9.633 1 98.25 63 PHE B C 1
ATOM 1456 O O . PHE B 1 63 ? -3.49 -13.047 -10.117 1 98.25 63 PHE B O 1
ATOM 1463 N N . GLU B 1 64 ? -4.762 -12.383 -8.422 1 97.94 64 GLU B N 1
ATOM 1464 C CA . GLU B 1 64 ? -3.619 -12.461 -7.512 1 97.94 64 GLU B CA 1
ATOM 1465 C C . GLU B 1 64 ? -4.023 -13.039 -6.16 1 97.94 64 GLU B C 1
ATOM 1467 O O . GLU B 1 64 ? -5.113 -12.758 -5.66 1 97.94 64 GLU B O 1
ATOM 1472 N N . VAL B 1 65 ? -3.223 -13.875 -5.598 1 98.25 65 VAL B N 1
ATOM 1473 C CA . VAL B 1 65 ? -3.273 -14.258 -4.191 1 98.25 65 VAL B CA 1
ATOM 1474 C C . VAL B 1 65 ? -2.447 -13.281 -3.355 1 98.25 65 VAL B C 1
ATOM 1476 O O . VAL B 1 65 ? -1.271 -13.047 -3.643 1 98.25 65 VAL B O 1
ATOM 1479 N N . ARG B 1 66 ? -3.049 -12.719 -2.377 1 96.25 66 ARG B N 1
ATOM 1480 C CA . ARG B 1 66 ? -2.395 -11.766 -1.484 1 96.25 66 ARG B CA 1
ATOM 1481 C C . ARG B 1 66 ? -2.152 -12.383 -0.111 1 96.25 66 ARG B C 1
ATOM 1483 O O . ARG B 1 66 ? -3.08 -12.906 0.512 1 96.25 66 ARG B O 1
ATOM 1490 N N . THR B 1 67 ? -0.896 -12.359 0.292 1 96.94 67 THR B N 1
ATOM 1491 C CA . THR B 1 67 ? -0.537 -12.922 1.588 1 96.94 67 THR B CA 1
ATOM 1492 C C . THR B 1 67 ? 0.128 -11.875 2.473 1 96.94 67 THR B C 1
ATOM 1494 O O . THR B 1 67 ? 1.157 -11.305 2.104 1 96.94 67 THR B O 1
ATOM 1497 N N . ASN B 1 68 ? -0.493 -11.68 3.584 1 93.69 68 ASN B N 1
ATOM 1498 C CA . ASN B 1 68 ? 0.086 -10.766 4.562 1 93.69 68 ASN B CA 1
ATOM 1499 C C . ASN B 1 68 ? 1.258 -11.406 5.305 1 93.69 68 ASN B C 1
ATOM 1501 O O . ASN B 1 68 ? 1.094 -12.438 5.957 1 93.69 68 ASN B O 1
ATOM 1505 N N . LEU B 1 69 ? 2.396 -10.758 5.156 1 94.62 69 LEU B N 1
ATOM 1506 C CA . LEU B 1 69 ? 3.617 -11.227 5.801 1 94.62 69 LEU B CA 1
ATOM 1507 C C . LEU B 1 69 ? 4.102 -10.227 6.848 1 94.62 69 LEU B C 1
ATOM 1509 O O . LEU B 1 69 ? 5.293 -9.922 6.918 1 94.62 69 LEU B O 1
ATOM 1513 N N . GLY B 1 70 ? 3.104 -9.617 7.52 1 87.12 70 GLY B N 1
ATOM 1514 C CA . GLY B 1 70 ? 3.426 -8.578 8.484 1 87.12 70 GLY B CA 1
ATOM 1515 C C . GLY B 1 70 ? 3.537 -7.203 7.855 1 87.12 70 GLY B C 1
ATOM 1516 O O . GLY B 1 70 ? 2.531 -6.609 7.461 1 87.12 70 GLY B O 1
ATOM 1517 N N . ASN B 1 71 ? 4.871 -6.797 7.625 1 80.56 71 ASN B N 1
ATOM 1518 C CA . ASN B 1 71 ? 5.113 -5.484 7.039 1 80.56 71 ASN B CA 1
ATOM 1519 C C . ASN B 1 71 ? 5.254 -5.566 5.52 1 80.56 71 ASN B C 1
ATOM 1521 O O . ASN B 1 71 ? 5.676 -4.602 4.879 1 80.56 71 ASN B O 1
ATOM 1525 N N . ARG B 1 72 ? 4.953 -6.82 4.996 1 89.94 72 ARG B N 1
ATOM 1526 C CA . ARG B 1 72 ? 5.027 -7.082 3.562 1 89.94 72 ARG B CA 1
ATOM 1527 C C . ARG B 1 72 ? 3.803 -7.859 3.084 1 89.94 72 ARG B C 1
ATOM 1529 O O . ARG B 1 72 ? 3.121 -8.508 3.881 1 89.94 72 ARG B O 1
ATOM 1536 N N . ILE B 1 73 ? 3.553 -7.68 1.847 1 93.38 73 ILE B N 1
ATOM 1537 C CA . ILE B 1 73 ? 2.48 -8.445 1.222 1 93.38 73 ILE B CA 1
ATOM 1538 C C . ILE B 1 73 ? 3.031 -9.219 0.022 1 93.38 73 ILE B C 1
ATOM 1540 O O . ILE B 1 73 ? 3.602 -8.625 -0.896 1 93.38 73 ILE B O 1
ATOM 1544 N N . ALA B 1 74 ? 2.973 -10.477 0.116 1 96.94 74 ALA B N 1
ATOM 1545 C CA . ALA B 1 74 ? 3.328 -11.297 -1.036 1 96.94 74 ALA B CA 1
ATOM 1546 C C . ALA B 1 74 ? 2.17 -11.391 -2.025 1 96.94 74 ALA B C 1
ATOM 1548 O O . ALA B 1 74 ? 1.013 -11.539 -1.623 1 96.94 74 ALA B O 1
ATOM 1549 N N . ARG B 1 75 ? 2.473 -11.305 -3.289 1 97.38 75 ARG B N 1
ATOM 1550 C CA . ARG B 1 75 ? 1.501 -11.461 -4.367 1 97.38 75 ARG B CA 1
ATOM 1551 C C . ARG B 1 75 ? 1.895 -12.602 -5.297 1 97.38 75 ARG B C 1
ATOM 1553 O O . ARG B 1 75 ? 3.055 -12.711 -5.695 1 97.38 75 ARG B O 1
ATOM 1560 N N . VAL B 1 76 ? 1.028 -13.453 -5.512 1 98.75 76 VAL B N 1
ATOM 1561 C CA . VAL B 1 76 ? 1.203 -14.469 -6.547 1 98.75 76 VAL B CA 1
ATOM 1562 C C . VAL B 1 76 ? 0.154 -14.281 -7.641 1 98.75 76 VAL B C 1
ATOM 1564 O O . VAL B 1 76 ? -1.034 -14.523 -7.418 1 98.75 76 VAL B O 1
ATOM 1567 N N . LEU B 1 77 ? 0.591 -13.867 -8.82 1 98.69 77 LEU B N 1
ATOM 1568 C CA . LEU B 1 77 ? -0.29 -13.672 -9.969 1 98.69 77 LEU B CA 1
ATOM 1569 C C . LEU B 1 77 ? -0.587 -14.992 -10.664 1 98.69 77 LEU B C 1
ATOM 1571 O O . LEU B 1 77 ? 0.315 -15.812 -10.859 1 98.69 77 LEU B O 1
ATOM 1575 N N . PHE B 1 78 ? -1.863 -15.211 -10.969 1 98.75 78 PHE B N 1
ATOM 1576 C CA . PHE B 1 78 ? -2.238 -16.453 -11.641 1 98.75 78 PHE B CA 1
ATOM 1577 C C . PHE B 1 78 ? -3.369 -16.203 -12.633 1 98.75 78 PHE B C 1
ATOM 1579 O O . PHE B 1 78 ? -3.949 -15.117 -12.664 1 98.75 78 PHE B O 1
ATOM 1586 N N . CYS B 1 79 ? -3.684 -17.172 -13.516 1 98.5 79 CYS B N 1
ATOM 1587 C CA . CYS B 1 79 ? -4.836 -17.203 -14.406 1 98.5 79 CYS B CA 1
ATOM 1588 C C . CYS B 1 79 ? -5.496 -18.562 -14.406 1 98.5 79 CYS B C 1
ATOM 1590 O O . CYS B 1 79 ? -4.965 -19.516 -13.828 1 98.5 79 CYS B O 1
ATOM 1592 N N . ILE B 1 80 ? -6.707 -18.609 -14.859 1 97.31 80 ILE B N 1
ATOM 1593 C CA . ILE B 1 80 ? -7.383 -19.891 -15.047 1 97.31 80 ILE B CA 1
ATOM 1594 C C . ILE B 1 80 ? -7.133 -20.391 -16.469 1 97.31 80 ILE B C 1
ATOM 1596 O O . ILE B 1 80 ? -7.383 -19.688 -17.438 1 97.31 80 ILE B O 1
ATOM 1600 N N . ASN B 1 81 ? -6.559 -21.516 -16.562 1 96.38 81 ASN B N 1
ATOM 1601 C CA . ASN B 1 81 ? -6.309 -22.172 -17.828 1 96.38 81 ASN B CA 1
ATOM 1602 C C . ASN B 1 81 ? -6.598 -23.672 -17.75 1 96.38 81 ASN B C 1
ATOM 1604 O O . ASN B 1 81 ? -6.059 -24.359 -16.891 1 96.38 81 ASN B O 1
ATOM 1608 N N . ASP B 1 82 ? -7.469 -24.141 -18.625 1 94.5 82 ASP B N 1
ATOM 1609 C CA . ASP B 1 82 ? -7.832 -25.562 -18.688 1 94.5 82 ASP B CA 1
ATOM 1610 C C . ASP B 1 82 ? -8.305 -26.078 -17.344 1 94.5 82 ASP B C 1
ATOM 1612 O O . ASP B 1 82 ? -7.867 -27.141 -16.891 1 94.5 82 ASP B O 1
ATOM 1616 N N . GLY B 1 83 ? -9.031 -25.281 -16.656 1 94.81 83 GLY B N 1
ATOM 1617 C CA . GLY B 1 83 ? -9.656 -25.672 -15.406 1 94.81 83 GLY B CA 1
ATOM 1618 C C . GLY B 1 83 ? -8.711 -25.625 -14.219 1 94.81 83 GLY B C 1
ATOM 1619 O O . GLY B 1 83 ? -9.062 -26.047 -13.117 1 94.81 83 GLY B O 1
ATOM 1620 N N . CYS B 1 84 ? -7.523 -25.109 -14.43 1 97.75 84 CYS B N 1
ATOM 1621 C CA . CYS B 1 84 ? -6.527 -25.016 -13.367 1 97.75 84 CYS B CA 1
ATOM 1622 C C . CYS B 1 84 ? -6.156 -23.562 -13.102 1 97.75 84 CYS B C 1
ATOM 1624 O O . CYS B 1 84 ? -6.27 -22.703 -13.984 1 97.75 84 CYS B O 1
ATOM 1626 N N . MET B 1 85 ? -5.773 -23.297 -11.875 1 97.94 85 MET B N 1
ATOM 1627 C CA . MET B 1 85 ? -5.145 -22.016 -11.547 1 97.94 85 MET B CA 1
ATOM 1628 C C . MET B 1 85 ? -3.637 -22.078 -11.766 1 97.94 85 MET B C 1
ATOM 1630 O O . MET B 1 85 ? -2.922 -22.719 -11 1 97.94 85 MET B O 1
ATOM 1634 N N . VAL B 1 86 ? -3.168 -21.438 -12.797 1 98.69 86 VAL B N 1
ATOM 1635 C CA . VAL B 1 86 ? -1.755 -21.484 -13.156 1 98.69 86 VAL B CA 1
ATOM 1636 C C . VAL B 1 86 ? -1.017 -20.312 -12.516 1 98.69 86 VAL B C 1
ATOM 1638 O O . VAL B 1 86 ? -1.333 -19.141 -12.781 1 98.69 86 VAL B O 1
ATOM 1641 N N . LEU B 1 87 ? -0.009 -20.609 -11.648 1 98.88 87 LEU B N 1
ATOM 1642 C CA . LEU B 1 87 ? 0.781 -19.609 -10.953 1 98.88 87 LEU B CA 1
ATOM 1643 C C . LEU B 1 87 ? 1.868 -19.031 -11.859 1 98.88 87 LEU B C 1
ATOM 1645 O O . LEU B 1 87 ? 2.822 -19.734 -12.203 1 98.88 87 LEU B O 1
ATOM 1649 N N . LEU B 1 88 ? 1.747 -17.719 -12.156 1 98.69 88 LEU B N 1
ATOM 1650 C CA . LEU B 1 88 ? 2.529 -17.125 -13.234 1 98.69 88 LEU B CA 1
ATOM 1651 C C . LEU B 1 88 ? 3.746 -16.391 -12.688 1 98.69 88 LEU B C 1
ATOM 1653 O O . LEU B 1 88 ? 4.844 -16.5 -13.242 1 98.69 88 LEU B O 1
ATOM 1657 N N . HIS B 1 89 ? 3.508 -15.68 -11.609 1 98.62 89 HIS B N 1
ATOM 1658 C CA . HIS B 1 89 ? 4.535 -14.773 -11.117 1 98.62 89 HIS B CA 1
ATOM 1659 C C . HIS B 1 89 ? 4.309 -14.422 -9.648 1 98.62 89 HIS B C 1
ATOM 1661 O O . HIS B 1 89 ? 3.166 -14.25 -9.219 1 98.62 89 HIS B O 1
ATOM 1667 N N . GLY B 1 90 ? 5.352 -14.383 -8.875 1 98.38 90 GLY B N 1
ATOM 1668 C CA . GLY B 1 90 ? 5.277 -14.008 -7.473 1 98.38 90 GLY B CA 1
ATOM 1669 C C . GLY B 1 90 ? 6.273 -12.93 -7.09 1 98.38 90 GLY B C 1
ATOM 1670 O O . GLY B 1 90 ? 7.402 -12.914 -7.586 1 98.38 90 GLY B O 1
ATOM 1671 N N . PHE B 1 91 ? 5.891 -12.008 -6.246 1 97.25 91 PHE B N 1
ATOM 1672 C CA . PHE B 1 91 ? 6.773 -10.977 -5.707 1 97.25 91 PHE B CA 1
ATOM 1673 C C . PHE B 1 91 ? 6.254 -10.461 -4.371 1 97.25 91 PHE B C 1
ATOM 1675 O O . PHE B 1 91 ? 5.133 -10.789 -3.969 1 97.25 91 PHE B O 1
ATOM 1682 N N . ILE B 1 92 ? 7.047 -9.781 -3.652 1 94.12 92 ILE B N 1
ATOM 1683 C CA . ILE B 1 92 ? 6.672 -9.203 -2.369 1 94.12 92 ILE B CA 1
ATOM 1684 C C . ILE B 1 92 ? 6.719 -7.676 -2.457 1 94.12 92 ILE B C 1
ATOM 1686 O O . ILE B 1 92 ? 7.668 -7.109 -3.002 1 94.12 92 ILE B O 1
ATOM 1690 N N . LYS B 1 93 ? 5.551 -7.094 -2 1 87.38 93 LYS B N 1
ATOM 1691 C CA . LYS B 1 93 ? 5.461 -5.637 -1.9 1 87.38 93 LYS B CA 1
ATOM 1692 C C . LYS B 1 93 ? 5.383 -5.191 -0.444 1 87.38 93 LYS B C 1
ATOM 1694 O O . LYS B 1 93 ? 4.766 -5.863 0.385 1 87.38 93 LYS B O 1
ATOM 1699 N N . LYS B 1 94 ? 5.961 -4.125 -0.118 1 78.5 94 LYS B N 1
ATOM 1700 C CA . LYS B 1 94 ? 5.82 -3.572 1.225 1 78.5 94 LYS B CA 1
ATOM 1701 C C . LYS B 1 94 ? 4.422 -3.008 1.444 1 78.5 94 LYS B C 1
ATOM 1703 O O . LYS B 1 94 ? 3.793 -2.506 0.508 1 78.5 94 LYS B O 1
ATOM 1708 N N . THR B 1 95 ? 3.883 -3.197 2.65 1 75.81 95 THR B N 1
ATOM 1709 C CA . THR B 1 95 ? 2.562 -2.68 2.986 1 75.81 95 THR B CA 1
ATOM 1710 C C . THR B 1 95 ? 2.568 -1.154 3.008 1 75.81 95 THR B C 1
ATOM 1712 O O . THR B 1 95 ? 3.623 -0.535 3.168 1 75.81 95 THR B O 1
ATOM 1715 N N . GLN B 1 96 ? 1.361 -0.609 2.736 1 70.19 96 GLN B N 1
ATOM 1716 C CA . GLN B 1 96 ? 1.186 0.839 2.697 1 70.19 96 GLN B CA 1
ATOM 1717 C C . GLN B 1 96 ? 0.921 1.399 4.094 1 70.19 96 GLN B C 1
ATOM 1719 O O . GLN B 1 96 ? 0.574 2.572 4.242 1 70.19 96 GLN B O 1
ATOM 1724 N N . LYS B 1 97 ? 1.071 0.631 5.094 1 79.38 97 LYS B N 1
ATOM 1725 C CA . LYS B 1 97 ? 0.854 1.18 6.43 1 79.38 97 LYS B CA 1
ATOM 1726 C C . LYS B 1 97 ? 1.807 2.338 6.711 1 79.38 97 LYS B C 1
ATOM 1728 O O . LYS B 1 97 ? 2.916 2.381 6.172 1 79.38 97 LYS B O 1
ATOM 1733 N N . THR B 1 98 ? 1.296 3.328 7.457 1 87.44 98 THR B N 1
ATOM 1734 C CA . THR B 1 98 ? 2.176 4.422 7.855 1 87.44 98 THR B CA 1
ATOM 1735 C C . THR B 1 98 ? 3.363 3.898 8.656 1 87.44 98 THR B C 1
ATOM 1737 O O . THR B 1 98 ? 3.186 3.166 9.633 1 87.44 98 THR B O 1
ATOM 1740 N N . PRO B 1 99 ? 4.559 4.215 8.117 1 87.25 99 PRO B N 1
ATOM 1741 C CA . PRO B 1 99 ? 5.738 3.76 8.852 1 87.25 99 PRO B CA 1
ATOM 1742 C C . PRO B 1 99 ? 5.715 4.176 10.32 1 87.25 99 PRO B C 1
ATOM 1744 O O . PRO B 1 99 ? 5.355 5.312 10.641 1 87.25 99 PRO B O 1
ATOM 1747 N N . GLN B 1 100 ? 6.094 3.203 11.164 1 89.25 100 GLN B N 1
ATOM 1748 C CA . GLN B 1 100 ? 6.055 3.453 12.594 1 89.25 100 GLN B CA 1
ATOM 1749 C C . GLN B 1 100 ? 6.863 4.695 12.961 1 89.25 100 GLN B C 1
ATOM 1751 O O . GLN B 1 100 ? 6.473 5.461 13.844 1 89.25 100 GLN B O 1
ATOM 1756 N N . ALA B 1 101 ? 7.984 4.859 12.352 1 93.31 101 ALA B N 1
ATOM 1757 C CA . ALA B 1 101 ? 8.828 6.02 12.625 1 93.31 101 ALA B CA 1
ATOM 1758 C C . ALA B 1 101 ? 8.078 7.32 12.352 1 93.31 101 ALA B C 1
ATOM 1760 O O . ALA B 1 101 ? 8.211 8.289 13.094 1 93.31 101 ALA B O 1
ATOM 1761 N N . ASP B 1 102 ? 7.316 7.398 11.328 1 95.19 102 ASP B N 1
ATOM 1762 C CA . ASP B 1 102 ? 6.52 8.57 10.977 1 95.19 102 ASP B CA 1
ATOM 1763 C C . ASP B 1 102 ? 5.391 8.789 11.984 1 95.19 102 ASP B C 1
ATOM 1765 O O . ASP B 1 102 ? 5.121 9.922 12.383 1 95.19 102 ASP B O 1
ATOM 1769 N N . LEU B 1 103 ? 4.797 7.73 12.391 1 95.88 103 LEU B N 1
ATOM 1770 C CA . LEU B 1 103 ? 3.75 7.816 13.398 1 95.88 103 LEU B CA 1
ATOM 1771 C C . LEU B 1 103 ? 4.309 8.344 14.719 1 95.88 103 LEU B C 1
ATOM 1773 O O . LEU B 1 103 ? 3.707 9.211 15.352 1 95.88 103 LEU B O 1
ATOM 1777 N N . ASP B 1 104 ? 5.426 7.758 15.094 1 96.25 104 ASP B N 1
ATOM 1778 C CA . ASP B 1 104 ? 6.066 8.172 16.328 1 96.25 104 ASP B CA 1
ATOM 1779 C C . ASP B 1 104 ? 6.41 9.656 16.312 1 96.25 104 ASP B C 1
ATOM 1781 O O . ASP B 1 104 ? 6.219 10.367 17.297 1 96.25 104 ASP B O 1
ATOM 1785 N N . LEU B 1 105 ? 6.898 10.086 15.211 1 97 105 LEU B N 1
ATOM 1786 C CA . LEU B 1 105 ? 7.262 11.484 15.055 1 97 105 LEU B CA 1
ATOM 1787 C C . LEU B 1 105 ? 6.031 12.383 15.18 1 97 105 LEU B C 1
ATOM 1789 O O . LEU B 1 105 ? 6.07 13.406 15.859 1 97 105 LEU B O 1
ATOM 1793 N N . ALA B 1 106 ? 4.977 12.039 14.555 1 98.06 106 ALA B N 1
ATOM 1794 C CA . ALA B 1 106 ? 3.73 12.797 14.641 1 98.06 106 ALA B CA 1
ATOM 1795 C C . ALA B 1 106 ? 3.207 12.836 16.078 1 98.06 106 ALA B C 1
ATOM 1797 O O . ALA B 1 106 ? 2.766 13.883 16.547 1 98.06 106 ALA B O 1
ATOM 1798 N N . LEU B 1 107 ? 3.262 11.742 16.719 1 97.25 107 LEU B N 1
ATOM 1799 C CA . LEU B 1 107 ? 2.777 11.656 18.094 1 97.25 107 LEU B CA 1
ATOM 1800 C C . LEU B 1 107 ? 3.623 12.516 19.031 1 97.25 107 LEU B C 1
ATOM 1802 O O . LEU B 1 107 ? 3.096 13.156 19.938 1 97.25 107 LEU B O 1
ATOM 1806 N N . GLU B 1 108 ? 4.906 12.445 18.812 1 97.12 108 GLU B N 1
ATOM 1807 C CA . GLU B 1 108 ? 5.805 13.289 19.594 1 97.12 108 GLU B CA 1
ATOM 1808 C C . GLU B 1 108 ? 5.438 14.766 19.438 1 97.12 108 GLU B C 1
ATOM 1810 O O . GLU B 1 108 ? 5.371 15.492 20.438 1 97.12 108 GLU B O 1
ATOM 1815 N N . ARG B 1 109 ? 5.172 15.219 18.297 1 97.38 109 ARG B N 1
ATOM 1816 C CA . ARG B 1 109 ? 4.828 16.609 18.031 1 97.38 109 ARG B CA 1
ATOM 1817 C C . ARG B 1 109 ? 3.445 16.938 18.594 1 97.38 109 ARG B C 1
ATOM 1819 O O . ARG B 1 109 ? 3.219 18.047 19.078 1 97.38 109 ARG B O 1
ATOM 1826 N N . LYS B 1 110 ? 2.602 16.047 18.484 1 96.94 110 LYS B N 1
ATOM 1827 C CA . LYS B 1 110 ? 1.28 16.219 19.094 1 96.94 110 LYS B CA 1
ATOM 1828 C C . LYS B 1 110 ? 1.383 16.422 20.594 1 96.94 110 LYS B C 1
ATOM 1830 O O . LYS B 1 110 ? 0.717 17.297 21.156 1 96.94 110 LYS B O 1
ATOM 1835 N N . ARG B 1 111 ? 2.201 15.625 21.219 1 95.38 111 ARG B N 1
ATOM 1836 C CA . ARG B 1 111 ? 2.393 15.719 22.656 1 95.38 111 ARG B CA 1
ATOM 1837 C C . ARG B 1 111 ? 2.941 17.094 23.047 1 95.38 111 ARG B C 1
ATOM 1839 O O . ARG B 1 111 ? 2.57 17.641 24.078 1 95.38 111 ARG B O 1
ATOM 1846 N N . LYS B 1 112 ? 3.818 17.531 22.266 1 94.06 112 LYS B N 1
ATOM 1847 C CA . LYS B 1 112 ? 4.395 18.844 22.531 1 94.06 112 LYS B CA 1
ATOM 1848 C C . LYS B 1 112 ? 3.33 19.938 22.484 1 94.06 112 LYS B C 1
ATOM 1850 O O . LYS B 1 112 ? 3.408 20.922 23.219 1 94.06 112 LYS B O 1
ATOM 1855 N N . LEU B 1 113 ? 2.393 19.859 21.641 1 92.31 113 LEU B N 1
ATOM 1856 C CA . LEU B 1 113 ? 1.287 20.797 21.562 1 92.31 113 LEU B CA 1
ATOM 1857 C C . LEU B 1 113 ? 0.434 20.75 22.828 1 92.31 113 LEU B C 1
ATOM 1859 O O . LEU B 1 113 ? 0.015 21.781 23.344 1 92.31 113 LEU B O 1
ATOM 1863 N N . GLU B 1 114 ? 0.09 19.531 23.25 1 85.75 114 GLU B N 1
ATOM 1864 C CA . GLU B 1 114 ? -0.806 19.328 24.375 1 85.75 114 GLU B CA 1
ATOM 1865 C C . GLU B 1 114 ? -0.166 19.797 25.688 1 85.75 114 GLU B C 1
ATOM 1867 O O . GLU B 1 114 ? -0.867 20.172 26.625 1 85.75 114 GLU B O 1
ATOM 1872 N N . LYS B 1 115 ? 1.167 19.703 25.75 1 81.12 115 LYS B N 1
ATOM 1873 C CA . LYS B 1 115 ? 1.855 20.203 26.938 1 81.12 115 LYS B CA 1
ATOM 1874 C C . LYS B 1 115 ? 1.827 21.734 27 1 81.12 115 LYS B C 1
ATOM 1876 O O . LYS B 1 115 ? 1.887 22.312 28.078 1 81.12 115 LYS B O 1
ATOM 1881 N N . HIS B 1 116 ? 1.899 22.328 25.875 1 69 116 HIS B N 1
ATOM 1882 C CA . HIS B 1 116 ? 1.903 23.797 25.828 1 69 116 HIS B CA 1
ATOM 1883 C C . HIS B 1 116 ? 0.483 24.344 25.797 1 69 116 HIS B C 1
ATOM 1885 O O . HIS B 1 116 ? 0.284 25.562 25.891 1 69 116 HIS B O 1
ATOM 1891 N N . SER B 1 117 ? -0.553 23.469 25.656 1 58.56 117 SER B N 1
ATOM 1892 C CA . SER B 1 117 ? -1.923 23.984 25.703 1 58.56 117 SER B CA 1
ATOM 1893 C C . SER B 1 117 ? -2.463 23.984 27.125 1 58.56 117 SER B C 1
ATOM 1895 O O . SER B 1 117 ? -2.057 23.156 27.953 1 58.56 117 SER B O 1
#

Secondary structure (DSSP, 8-state):
----S-SSEEEE---TTS--HHHHHHHHS-HHHHHHHHHHHHHHHHH-S--TTTEEE-GGGEEEEEEE-SSEEEEEEEEEETTEEEEEEEEEEE--SPPHHHHHHHHHHHHHHHHH-/----S-SSEEEE---TTS--HHHHHHHHS-HHHHHHHHHHHHHHHHH-S--TTTEEE-GGGEEEEEEE-SSEEEEEEEEEETTEEEEEEEEEEE--SPPHHHHHHHHHHHHHHHHH-

Foldseek 3Di:
DLPPDFQAAEDFDADPVRDGAVVVVLVVDDPVVSVQQVVLVRVCRSDPPDDPPQKHDDPPQKMWGWGDPDQKIKIFIWGDDPRHTYTYDIDIDGDPPDDPVVVVVVVVVVVVVVVVD/DLPPDFQAAEDFDADPVRDGAVVVVLVVDDPVVSVQQVVLVRVCRRDPPDDPPQKHDDPPQKMWGWGDPDQKIKIFIWGDDPRHTYTYDIDIDGDPPDDPVVVVVVVVVVVVVVVVD

Sequence (234 aa):
MVDQTKRIQAVFFRSDTGAEPVRDWLKTLDKQDRFRIGTDIKTVEYGWPIGMPTCKPMKNGLFEVRTNLGNRIARVLFCINDGCMVLLHGFIKKTQKTPQADLDLALERKRKLEKHSMVDQTKRIQAVFFRSDTGAEPVRDWLKTLDKQDRFRIGTDIKTVEYGWPIGMPTCKPMKNGLFEVRTNLGNRIARVLFCINDGCMVLLHGFIKKTQKTPQADLDLALERKRKLEKHS

Radius of gyration: 22.96 Å; Cα contacts (8 Å, |Δi|>4): 365; chains: 2; bounding box: 40×60×54 Å

Nearest PDB structures (foldseek):
  7awk-assembly1_A  TM=6.285E-01  e=3.191E-04  Mycobacterium tuberculosis H37Rv
  4l9c-assembly1_A  TM=6.980E-01  e=4.844E-01  Homo sapiens
  3hfq-assembly2_B  TM=6.389E-01  e=1.101E+00  Lactiplantibacillus plantarum
  5oqm-assembly1_f  TM=3.973E-01  e=3.221E+00  Saccharomyces cerevisiae S288C
  7tuf-assembly1_D  TM=3.689E-01  e=2.665E+00  Homo sapiens

Solvent-accessible surface area (backbone atoms only — not comparable to full-atom values): 13049 Å² total; per-residue (Å²): 124,82,77,86,53,71,63,34,49,77,43,72,38,64,48,94,89,65,47,36,60,35,61,56,54,46,68,73,45,55,68,66,60,36,49,52,44,51,50,50,54,47,50,42,20,46,44,53,85,62,53,79,80,48,21,44,83,49,73,93,65,29,31,31,40,44,31,82,63,82,73,28,30,36,37,38,34,28,34,76,54,95,79,23,38,33,35,48,35,62,52,75,43,63,53,75,65,80,53,64,69,59,51,52,52,31,49,54,52,50,49,56,51,59,70,74,95,122,82,76,88,54,70,63,33,49,78,42,72,39,64,46,96,89,65,46,36,61,37,62,56,54,45,67,72,46,55,68,66,60,37,48,52,45,51,50,50,54,49,49,43,22,45,43,52,85,62,53,77,80,47,20,44,84,50,73,94,65,30,30,31,40,44,32,83,63,81,72,27,31,36,36,38,32,26,34,77,54,97,78,23,38,34,35,48,34,63,52,75,43,64,54,73,66,80,52,64,71,59,50,51,52,32,49,53,52,50,49,54,50,59,70,75,97

InterPro domains:
  IPR001849 Pleckstrin homology domain [PS50003] (1-34)
  IPR009241 Toxin HigB-like [PF05973] (24-110)